Protein AF-D0TLU8-F1 (afdb_monomer)

Solvent-accessible surface area (backbone atoms only — not comparable to full-atom values): 20330 Å² total; per-residue (Å²): 135,67,49,61,29,57,53,82,86,73,94,68,92,74,58,73,42,68,45,29,41,33,43,33,47,81,98,74,34,83,42,68,43,83,51,87,53,71,45,43,47,76,66,54,70,48,37,43,50,71,69,45,72,38,92,90,70,87,84,76,63,64,70,59,49,53,52,52,52,51,50,52,52,22,47,52,51,32,50,55,54,47,59,73,75,44,62,68,85,72,68,45,60,66,62,48,47,54,40,26,49,47,58,73,40,49,67,74,48,52,76,72,63,62,82,54,26,38,63,57,48,50,52,47,52,52,52,50,34,42,74,73,64,76,37,54,71,73,54,49,53,52,50,53,53,50,50,55,49,50,51,50,52,25,53,77,69,73,43,69,75,40,36,62,77,71,52,43,46,62,57,52,51,51,50,52,52,45,58,32,46,46,28,73,44,46,82,76,42,52,80,84,47,69,90,51,54,78,93,70,52,58,83,53,72,51,55,61,49,61,49,18,53,53,51,50,55,53,45,56,53,42,49,52,36,40,75,67,68,72,32,95,72,41,35,73,65,70,46,41,76,68,52,40,50,63,60,56,45,68,81,79,77,84,83,85,74,86,50,72,69,55,51,53,48,59,73,70,51,89,64,60,77,91,45,42,64,58,52,52,52,49,52,40,45,66,65,64,68,57,52,74,72,47,54,73,68,62,52,76,90,32,55,46,67,46,100,87,70,51,47,24,38,50,47,69,52,68,88,45,62,87,73,41,91,80,66,73,63,48,78,42,72,56,50,70,71,49,48,57,60,73,73,105

Foldseek 3Di:
DPDWFFDDDDPDPWDKDFIKIWDDDPPQDTEIEGDPDIDIPVQVVQADGRLHGDPPDPDHDPVSSVVVVQLVVLLVVLVVVDVVPDPRNPDDRVSSNVSSCCSNCVVVVVVVPPQDAPLRLLVVVLVVCVVVVVDDPVRSVLSVVLSLLVCVLCVVVVNRRHGQQRCALVVLVVSLVCLQVVLVCCVVCVVSCVPPDPVRRPNHGDDLQSSLVSVVVVVVSQVVCCVVVVYVDGNLVVCDDPSNCVSNDDDDDDDDDQDPVNLVCLVPDDDPPVCPVVSLLVNLCVQQVAPPVVSVVDDPVQWDADPVRWIWGWAQRPVCPVPPPPSDIDIGTGDDVNVVSVVD

Secondary structure (DSSP, 8-state):
---EEE------SSSEEEEEEEEEETTTEEEEEEEEEEEEHHHHTTB-TTSPBPTT-----HHHHHHHHHHHHHHHHHHHHHHHHS-GGG--HHHHHHHHHHHH-HHHHHHHHS---HHHHHHHHHHHHHHTT-S-HHHHHHHHHHHHHHHHHHHHTT-TT--GGG--HHHHHHHHHHHHHTHHHHTT-GGGGTTS-GGGS--SPPPHHHHHHHHHHHHHHHHHHHHTTS-SS-HHHHTHHHHHHHHT----PPPPPPPHHHHHHHHHS---HHHHHHHHHHHHHHHH---HHHHHT--GGGEEE-TTS-EEEEE--TTTTTT-TT-PPEEEE--HHHHHHHT-

Radius of gyration: 35.01 Å; Cα contacts (8 Å, |Δi|>4): 313; chains: 1; bounding box: 78×59×100 Å

Nearest PDB structures (foldseek):
  7rhx-assembly1_A  TM=6.009E-01  e=4.451E-02  Punavirus P1

Mean predicted aligned error: 15.84 Å

pLDDT: mean 82.65, std 10.34, range [47.84, 95.38]

Sequence (344 aa):
MKGLTLFRRTTKSEGTIKLRFRLRDGRGVDLYHKSEIKADLKDLSKFEDDGTLRPKVSIYNHELKEKIDKEIKAIEAAYIELCGKMDKSLITADLFEETISRCLHPEDYIAITKEETLLERYNRFIKEGFRDGTFAEKRVLQYNGLYKELKRYLTIHNQTNILPKHFTADDLMDLRIFLFEEHKYVDKYPSLYADVKQQCLPTKERAQNTVAIKLRMLQAFYTELEERDEIEVSPFRKLGRNRRKAVMKESYDAPIYLLQEELLKVMNTEVPEVLQEAKECFLLQCAFGSRIEDYKALSMDKVTVSTDGIPYLRYLPQKTLKSNEHKDEVEIPIVRYALDLIKK

Structure (mmCIF, N/CA/C/O backbone):
data_AF-D0TLU8-F1
#
_entry.id   AF-D0TLU8-F1
#
loop_
_atom_site.group_PDB
_atom_site.id
_atom_site.type_symbol
_atom_site.label_atom_id
_atom_site.label_alt_id
_atom_site.label_comp_id
_atom_site.label_asym_id
_atom_site.label_entity_id
_atom_site.label_seq_id
_atom_site.pdbx_PDB_ins_code
_atom_site.Cartn_x
_atom_site.Cartn_y
_atom_site.Cartn_z
_atom_site.occupancy
_atom_site.B_iso_or_equiv
_atom_site.auth_seq_id
_atom_site.auth_comp_id
_atom_site.auth_asym_id
_atom_site.auth_atom_id
_atom_site.pdbx_PDB_model_num
ATOM 1 N N . MET A 1 1 ? 34.149 -6.207 -45.030 1.00 50.72 1 MET A N 1
ATOM 2 C CA . MET A 1 1 ? 34.455 -7.264 -44.045 1.00 50.72 1 MET A CA 1
ATOM 3 C C . MET A 1 1 ? 35.434 -8.242 -44.662 1.00 50.72 1 MET A C 1
ATOM 5 O O . MET A 1 1 ? 35.160 -8.724 -45.753 1.00 50.72 1 MET A O 1
ATOM 9 N N . LYS A 1 2 ? 36.580 -8.505 -44.029 1.00 54.34 2 LYS A N 1
ATOM 10 C CA . LYS A 1 2 ? 37.551 -9.493 -44.530 1.00 54.34 2 LYS A CA 1
ATOM 11 C C . LYS A 1 2 ? 37.744 -10.624 -43.514 1.00 54.34 2 LYS A C 1
ATOM 13 O O . LYS A 1 2 ? 38.807 -10.758 -42.923 1.00 54.34 2 LYS A O 1
ATOM 18 N N . GLY A 1 3 ? 36.707 -11.455 -43.389 1.00 67.56 3 GLY A N 1
ATOM 19 C CA . GLY A 1 3 ? 36.798 -12.813 -42.848 1.00 67.56 3 GLY A CA 1
ATOM 20 C C . GLY A 1 3 ? 36.140 -13.008 -41.484 1.00 67.56 3 GLY A C 1
ATOM 21 O O . GLY A 1 3 ? 36.796 -12.862 -40.453 1.00 67.56 3 GLY A O 1
ATOM 22 N N . LEU A 1 4 ? 34.870 -13.421 -41.490 1.00 78.06 4 LEU A N 1
ATOM 23 C CA . LEU A 1 4 ? 34.294 -14.194 -40.393 1.00 78.06 4 LEU A CA 1
ATOM 24 C C . LEU A 1 4 ? 34.585 -15.668 -40.678 1.00 78.06 4 LEU A C 1
ATOM 26 O O . LEU A 1 4 ? 34.299 -16.151 -41.770 1.00 78.06 4 LEU A O 1
ATOM 30 N N . THR A 1 5 ? 35.212 -16.359 -39.730 1.00 80.25 5 THR A N 1
ATOM 31 C CA . THR A 1 5 ? 35.638 -17.750 -39.923 1.00 80.25 5 THR A CA 1
ATOM 32 C C . THR A 1 5 ? 35.287 -18.630 -38.731 1.00 80.25 5 THR A C 1
ATOM 34 O O . THR A 1 5 ? 35.419 -18.221 -37.577 1.00 80.25 5 THR A O 1
ATOM 37 N N . LEU A 1 6 ? 34.881 -19.864 -39.008 1.00 77.25 6 LEU A N 1
ATOM 38 C CA . LEU A 1 6 ? 34.770 -20.962 -38.063 1.00 77.25 6 LEU A CA 1
ATOM 39 C C . LEU A 1 6 ? 36.171 -21.327 -37.569 1.00 77.25 6 LEU A C 1
ATOM 41 O O . LEU A 1 6 ? 36.991 -21.900 -38.285 1.00 77.25 6 LEU A O 1
ATOM 45 N N . PHE A 1 7 ? 36.457 -21.004 -36.315 1.00 73.44 7 PHE A N 1
ATOM 46 C CA . PHE A 1 7 ? 37.753 -21.240 -35.704 1.00 73.44 7 PHE A CA 1
ATOM 47 C C . PHE A 1 7 ? 37.847 -22.668 -35.151 1.00 73.44 7 PHE A C 1
ATOM 49 O O . PHE A 1 7 ? 37.420 -22.969 -34.033 1.00 73.44 7 PHE A O 1
ATOM 56 N N . ARG A 1 8 ? 38.444 -23.564 -35.943 1.00 67.50 8 ARG A N 1
ATOM 57 C CA . ARG A 1 8 ? 38.610 -24.991 -35.629 1.00 67.50 8 ARG A CA 1
ATOM 58 C C . ARG A 1 8 ? 39.988 -25.241 -35.009 1.00 67.50 8 ARG A C 1
ATOM 60 O O . ARG A 1 8 ? 40.964 -25.451 -35.719 1.00 67.50 8 ARG A O 1
ATOM 67 N N . ARG A 1 9 ? 40.100 -25.232 -33.677 1.00 58.94 9 ARG A N 1
ATOM 68 C CA . ARG A 1 9 ? 41.339 -25.638 -32.980 1.00 58.94 9 ARG A CA 1
ATOM 69 C C . ARG A 1 9 ? 41.073 -26.876 -32.128 1.00 58.94 9 ARG A C 1
ATOM 71 O O . ARG A 1 9 ? 40.714 -26.762 -30.961 1.00 58.94 9 ARG A O 1
ATOM 78 N N . THR A 1 10 ? 41.222 -28.054 -32.729 1.00 63.22 10 THR A N 1
ATOM 79 C CA . THR A 1 10 ? 41.112 -29.352 -32.048 1.00 63.22 10 THR A CA 1
ATOM 80 C C . THR A 1 10 ? 42.192 -30.308 -32.548 1.00 63.22 10 THR A C 1
ATOM 82 O O . THR A 1 10 ? 42.514 -30.315 -33.731 1.00 63.22 10 THR A O 1
ATOM 85 N N . THR A 1 11 ? 42.759 -31.101 -31.640 1.00 58.88 11 THR A N 1
ATOM 86 C CA . THR A 1 11 ? 43.716 -32.184 -31.931 1.00 58.88 11 THR A CA 1
ATOM 87 C C . THR A 1 11 ? 43.038 -33.555 -32.022 1.00 58.88 11 THR A C 1
ATOM 89 O O . THR A 1 11 ? 43.708 -34.558 -32.248 1.00 58.88 11 THR A O 1
ATOM 92 N N . LYS A 1 12 ? 41.712 -33.616 -31.825 1.00 64.12 12 LYS A N 1
ATOM 93 C CA . LYS A 1 12 ? 40.919 -34.852 -31.862 1.00 64.12 12 LYS A CA 1
ATOM 94 C C . LYS A 1 12 ? 40.425 -35.132 -33.280 1.00 64.12 12 LYS A C 1
ATOM 96 O O . LYS A 1 12 ? 39.961 -34.210 -33.942 1.00 64.12 12 LYS A O 1
ATOM 101 N N . SER A 1 13 ? 40.496 -36.392 -33.708 1.00 58.16 13 SER A N 1
ATOM 102 C CA . SER A 1 13 ? 40.027 -36.864 -35.019 1.00 58.16 13 SER A CA 1
ATOM 103 C C . SER A 1 13 ? 38.533 -37.210 -35.055 1.00 58.16 13 SER A C 1
ATOM 105 O O . SER A 1 13 ? 37.937 -37.160 -36.126 1.00 58.16 13 SER A O 1
ATOM 107 N N . GLU A 1 14 ? 37.911 -37.511 -33.909 1.00 58.50 14 GLU A N 1
ATOM 108 C CA . GLU A 1 14 ? 36.484 -37.852 -33.800 1.00 58.50 14 GLU A CA 1
ATOM 109 C C . GLU A 1 14 ? 35.837 -37.250 -32.536 1.00 58.50 14 GLU A C 1
ATOM 111 O O . GLU A 1 14 ? 36.511 -37.013 -31.526 1.00 58.50 14 GLU A O 1
ATOM 116 N N . GLY A 1 15 ? 34.520 -37.002 -32.595 1.00 74.00 15 GLY A N 1
ATOM 117 C CA . GLY A 1 15 ? 33.691 -36.533 -31.477 1.00 74.00 15 GLY A CA 1
ATOM 118 C C . GLY A 1 15 ? 32.974 -35.200 -31.729 1.00 74.00 15 GLY A C 1
ATOM 119 O O . GLY A 1 15 ? 33.051 -34.619 -32.807 1.00 74.00 15 GLY A O 1
ATOM 120 N N . THR A 1 16 ? 32.272 -34.695 -30.711 1.00 76.94 16 THR A N 1
ATOM 121 C CA . THR A 1 16 ? 31.563 -33.404 -30.763 1.00 76.94 16 THR A CA 1
ATOM 122 C C . THR A 1 16 ? 32.412 -32.268 -30.197 1.00 76.94 16 THR A C 1
ATOM 124 O O . THR A 1 16 ? 32.932 -32.386 -29.083 1.00 76.94 16 THR A O 1
ATOM 127 N N . ILE A 1 17 ? 32.496 -31.141 -30.903 1.00 79.38 17 ILE A N 1
ATOM 128 C CA . ILE A 1 17 ? 33.180 -29.923 -30.445 1.00 79.38 17 ILE A CA 1
ATOM 129 C C . ILE A 1 17 ? 32.217 -28.742 -30.349 1.00 79.38 17 ILE A C 1
ATOM 131 O O . ILE A 1 17 ? 31.219 -28.685 -31.064 1.00 79.38 17 ILE A O 1
ATOM 135 N N . LYS A 1 18 ? 32.531 -27.789 -29.462 1.00 79.94 18 LYS A N 1
ATOM 136 C CA . LYS A 1 18 ? 31.858 -26.486 -29.430 1.00 79.94 18 LYS A CA 1
ATOM 137 C C . LYS A 1 18 ? 32.444 -25.576 -30.502 1.00 79.94 18 LYS A C 1
ATOM 139 O O . LYS A 1 18 ? 33.670 -25.439 -30.574 1.00 79.94 18 LYS A O 1
ATOM 144 N N . LEU A 1 19 ? 31.585 -24.952 -31.300 1.00 79.75 19 LEU A N 1
ATOM 145 C CA . LEU A 1 19 ? 32.013 -24.032 -32.344 1.00 79.75 19 LEU A CA 1
ATOM 146 C C . LEU A 1 19 ? 32.471 -22.696 -31.760 1.00 79.75 19 LEU A C 1
ATOM 148 O O . LEU A 1 19 ? 31.939 -22.197 -30.768 1.00 79.75 19 LEU A O 1
ATOM 152 N N . ARG A 1 20 ? 33.493 -22.122 -32.387 1.00 80.94 20 ARG A N 1
ATOM 153 C CA . ARG A 1 20 ? 33.978 -20.773 -32.105 1.00 80.94 20 ARG A CA 1
ATOM 154 C C . ARG A 1 20 ? 34.053 -20.022 -33.414 1.00 80.94 20 ARG A C 1
ATOM 156 O O . ARG A 1 20 ? 34.472 -20.591 -34.420 1.00 80.94 20 ARG A O 1
ATOM 163 N N . PHE A 1 21 ? 33.700 -18.754 -33.379 1.00 83.75 21 PHE A N 1
ATOM 164 C CA . PHE A 1 21 ? 33.769 -17.874 -34.530 1.00 83.75 21 PHE A CA 1
ATOM 165 C C . PHE A 1 21 ? 34.871 -16.852 -34.291 1.00 83.75 21 PHE A C 1
ATOM 167 O O . PHE A 1 21 ? 35.086 -16.402 -33.167 1.00 83.75 21 PHE A O 1
ATOM 174 N N . ARG A 1 22 ? 35.611 -16.523 -35.343 1.00 82.44 22 ARG A N 1
ATOM 175 C CA . ARG A 1 22 ? 36.658 -15.509 -35.322 1.00 82.44 22 ARG A CA 1
ATOM 176 C C . ARG A 1 22 ? 36.349 -14.472 -36.384 1.00 82.44 22 ARG A C 1
ATOM 178 O O . ARG A 1 22 ? 36.296 -14.813 -37.567 1.00 82.44 22 ARG A O 1
ATOM 185 N N . LEU A 1 23 ? 36.182 -13.229 -35.956 1.00 83.00 23 LEU A N 1
ATOM 186 C CA . LEU A 1 23 ? 35.972 -12.076 -36.819 1.00 83.00 23 LEU A CA 1
ATOM 187 C C . LEU A 1 23 ? 37.284 -11.302 -36.939 1.00 83.00 23 LEU A C 1
ATOM 189 O O . LEU A 1 23 ? 37.837 -10.848 -35.937 1.00 83.00 23 LEU A O 1
ATOM 193 N N . ARG A 1 24 ? 37.778 -11.147 -38.172 1.00 80.06 24 ARG A N 1
ATOM 194 C CA . ARG A 1 24 ? 38.939 -10.306 -38.481 1.00 80.06 24 ARG A CA 1
ATOM 195 C C . ARG A 1 24 ? 38.549 -9.142 -39.383 1.00 80.06 24 ARG A C 1
ATOM 197 O O . ARG A 1 24 ? 37.918 -9.328 -40.423 1.00 80.06 24 ARG A O 1
ATOM 204 N N . ASP A 1 25 ? 38.985 -7.943 -39.005 1.00 78.31 25 ASP A N 1
ATOM 205 C CA . ASP A 1 25 ? 38.897 -6.753 -39.855 1.00 78.31 25 ASP A CA 1
ATOM 206 C C . ASP A 1 25 ? 40.230 -5.983 -39.848 1.00 78.31 25 ASP A C 1
ATOM 208 O O . ASP A 1 25 ? 40.563 -5.233 -38.928 1.00 78.31 25 ASP A O 1
ATOM 212 N N . GLY A 1 26 ? 41.037 -6.200 -40.891 1.00 73.25 26 GLY A N 1
ATOM 213 C CA . GLY A 1 26 ? 42.341 -5.552 -41.063 1.00 73.25 26 GLY A CA 1
ATOM 214 C C . GLY A 1 26 ? 43.394 -5.962 -40.020 1.00 73.25 26 GLY A C 1
ATOM 215 O O . GLY A 1 26 ? 43.412 -7.094 -39.547 1.00 73.25 26 GLY A O 1
ATOM 216 N N . ARG A 1 27 ? 44.321 -5.043 -39.701 1.00 62.59 27 ARG A N 1
ATOM 217 C CA . ARG A 1 27 ? 45.390 -5.247 -38.696 1.00 62.59 27 ARG A CA 1
ATOM 218 C C . ARG A 1 27 ? 44.978 -4.850 -37.269 1.00 62.59 27 ARG A C 1
ATOM 220 O O . ARG A 1 27 ? 45.775 -5.033 -36.360 1.00 62.59 27 ARG A O 1
ATOM 227 N N . GLY A 1 28 ? 43.784 -4.278 -37.093 1.00 65.25 28 GLY A N 1
ATOM 228 C CA . GLY A 1 28 ? 43.359 -3.647 -35.837 1.00 65.25 28 GLY A CA 1
ATOM 229 C C . GLY A 1 28 ? 42.241 -4.362 -35.077 1.00 65.25 28 GLY A C 1
ATOM 230 O O . GLY A 1 28 ? 42.026 -4.028 -33.920 1.00 65.25 28 GLY A O 1
ATOM 231 N N . VAL A 1 29 ? 41.538 -5.325 -35.689 1.00 73.62 29 VAL A N 1
ATOM 232 C CA . VAL A 1 29 ? 40.397 -6.015 -35.063 1.00 73.62 29 VAL A CA 1
ATOM 233 C C . VAL A 1 29 ? 40.529 -7.527 -35.243 1.00 73.62 29 VAL A C 1
ATOM 235 O O . VAL A 1 29 ? 40.509 -8.030 -36.370 1.00 73.62 29 VAL A O 1
ATOM 238 N N . ASP A 1 30 ? 40.646 -8.241 -34.124 1.00 80.50 30 ASP A N 1
ATOM 239 C CA . ASP A 1 30 ? 40.671 -9.705 -34.049 1.00 80.50 30 ASP A CA 1
ATOM 240 C C . ASP A 1 30 ? 39.823 -10.167 -32.856 1.00 80.50 30 ASP A C 1
ATOM 242 O O . ASP A 1 30 ? 40.280 -10.162 -31.713 1.00 80.50 30 ASP A O 1
ATOM 246 N N . LEU A 1 31 ? 38.563 -10.512 -33.124 1.00 83.25 31 LEU A N 1
ATOM 247 C CA . LEU A 1 31 ? 37.561 -10.830 -32.108 1.00 83.25 31 LEU A CA 1
ATOM 248 C C . LEU A 1 31 ? 37.158 -12.302 -32.183 1.00 83.25 31 LEU A C 1
ATOM 250 O O . LEU A 1 31 ? 37.099 -12.897 -33.262 1.00 83.25 31 LEU A O 1
ATOM 254 N N . TYR A 1 32 ? 36.854 -12.885 -31.026 1.00 82.62 32 TYR A N 1
ATOM 255 C CA . TYR A 1 32 ? 36.427 -14.275 -30.900 1.00 82.62 32 TYR A CA 1
ATOM 256 C C . TYR A 1 32 ? 35.061 -14.332 -30.231 1.00 82.62 32 TYR A C 1
ATOM 258 O O . TYR A 1 32 ? 34.851 -13.646 -29.239 1.00 82.62 32 TYR A O 1
ATOM 266 N N . HIS A 1 33 ? 34.188 -15.189 -30.755 1.00 80.50 33 HIS A N 1
ATOM 267 C CA . HIS A 1 33 ? 32.899 -15.519 -30.161 1.00 80.50 33 HIS A CA 1
ATOM 268 C C . HIS A 1 33 ? 32.833 -17.016 -29.834 1.00 80.50 33 HIS A C 1
ATOM 270 O O . HIS A 1 33 ? 33.148 -17.872 -30.678 1.00 80.50 33 HIS A O 1
ATOM 276 N N . LYS A 1 34 ? 32.455 -17.350 -28.599 1.00 81.62 34 LYS A N 1
ATOM 277 C CA . LYS A 1 34 ? 32.269 -18.737 -28.147 1.00 81.62 34 LYS A CA 1
ATOM 278 C C . LYS A 1 34 ? 30.793 -19.128 -28.231 1.00 81.62 34 LYS A C 1
ATOM 280 O O . LYS A 1 34 ? 30.048 -18.909 -27.287 1.00 81.62 34 LYS A O 1
ATOM 285 N N . SER A 1 35 ? 30.407 -19.812 -29.306 1.00 78.75 35 SER A N 1
ATOM 286 C CA . SER A 1 35 ? 29.025 -20.280 -29.453 1.00 78.75 35 SER A CA 1
ATOM 287 C C . SER A 1 35 ? 28.702 -21.490 -28.567 1.00 78.75 35 SER A C 1
ATOM 289 O O . SER A 1 35 ? 29.580 -22.278 -28.181 1.00 78.75 35 SER A O 1
ATOM 291 N N . GLU A 1 36 ? 27.413 -21.694 -28.309 1.00 76.69 36 GLU A N 1
ATOM 292 C CA . GLU A 1 36 ? 26.902 -22.872 -27.601 1.00 76.69 36 GLU A CA 1
ATOM 293 C C . GLU A 1 36 ? 26.693 -24.093 -28.511 1.00 76.69 36 GLU A C 1
ATOM 295 O O . GLU A 1 36 ? 26.442 -25.203 -28.025 1.00 76.69 36 GLU A O 1
ATOM 300 N N . ILE A 1 37 ? 26.851 -23.923 -29.829 1.00 78.94 37 ILE A N 1
ATOM 301 C CA . ILE A 1 37 ? 26.637 -24.978 -30.822 1.00 78.94 37 ILE A CA 1
ATOM 302 C C . ILE A 1 37 ? 27.652 -26.103 -30.616 1.00 78.94 37 ILE A C 1
ATOM 304 O O . ILE A 1 37 ? 28.863 -25.912 -30.755 1.00 78.94 37 ILE A O 1
ATOM 308 N N . LYS A 1 38 ? 27.143 -27.308 -30.339 1.00 80.44 38 LYS A N 1
ATOM 309 C CA . LYS A 1 38 ? 27.909 -28.558 -30.368 1.00 80.44 38 LYS A CA 1
ATOM 310 C C . LYS A 1 38 ? 27.683 -29.248 -31.706 1.00 80.44 38 LYS A C 1
ATOM 312 O O . LYS A 1 38 ? 26.539 -29.492 -32.077 1.00 80.44 38 LYS A O 1
ATOM 317 N N . ALA A 1 39 ? 28.760 -29.590 -32.399 1.00 76.81 39 ALA A N 1
ATOM 318 C CA . ALA A 1 39 ? 28.691 -30.267 -33.686 1.00 76.81 39 ALA A CA 1
ATOM 319 C C . ALA A 1 39 ? 29.736 -31.382 -33.784 1.00 76.81 39 ALA A C 1
ATOM 321 O O . ALA A 1 39 ? 30.829 -31.268 -33.224 1.00 76.81 39 ALA A O 1
ATOM 322 N N . ASP A 1 40 ? 29.385 -32.466 -34.475 1.00 78.19 40 ASP A N 1
ATOM 323 C CA . ASP A 1 40 ? 30.301 -33.569 -34.768 1.00 78.19 40 ASP A CA 1
ATOM 324 C C . ASP A 1 40 ? 31.334 -33.130 -35.817 1.00 78.19 40 ASP A C 1
ATOM 326 O O . ASP A 1 40 ? 30.992 -32.482 -36.811 1.00 78.19 40 ASP A O 1
ATOM 330 N N . LEU A 1 41 ? 32.601 -33.498 -35.619 1.00 73.44 41 LEU A N 1
ATOM 331 C CA . LEU A 1 41 ? 33.668 -33.268 -36.593 1.00 73.44 41 LEU A CA 1
ATOM 332 C C . LEU A 1 41 ? 33.329 -33.814 -37.990 1.00 73.44 41 LEU A C 1
ATOM 334 O O . LEU A 1 41 ? 33.719 -33.197 -38.985 1.00 73.44 41 LEU A O 1
ATOM 338 N N . LYS A 1 42 ? 32.584 -34.925 -38.086 1.00 72.94 42 LYS A N 1
ATOM 339 C CA . LYS A 1 42 ? 32.168 -35.505 -39.376 1.00 72.94 42 LYS A CA 1
ATOM 340 C C . LYS A 1 42 ? 31.237 -34.574 -40.146 1.00 72.94 42 LYS A C 1
ATOM 342 O O . LYS A 1 42 ? 31.421 -34.392 -41.349 1.00 72.94 42 LYS A O 1
ATOM 347 N N . ASP A 1 43 ? 30.299 -33.925 -39.465 1.00 72.38 43 ASP A N 1
ATOM 348 C CA . ASP A 1 43 ? 29.412 -32.947 -40.096 1.00 72.38 43 ASP A CA 1
ATOM 349 C C . ASP A 1 43 ? 30.109 -31.607 -40.341 1.00 72.38 43 ASP A C 1
ATOM 351 O O . ASP A 1 43 ? 29.862 -30.975 -41.363 1.00 72.38 43 ASP A O 1
ATOM 355 N N . LEU A 1 44 ? 31.057 -31.210 -39.491 1.00 70.81 44 LEU A N 1
ATOM 356 C CA . LEU A 1 44 ? 31.854 -29.994 -39.693 1.00 70.81 44 LEU A CA 1
ATOM 357 C C . LEU A 1 44 ? 32.836 -30.083 -40.867 1.00 70.81 44 LEU A C 1
ATOM 359 O O . LEU A 1 44 ? 33.140 -29.065 -41.490 1.00 70.81 44 LEU A O 1
ATOM 363 N N . SER A 1 45 ? 33.293 -31.289 -41.215 1.00 71.62 45 SER A N 1
ATOM 364 C CA . SER A 1 45 ? 34.161 -31.530 -42.380 1.00 71.62 45 SER A CA 1
ATOM 365 C C . SER A 1 45 ? 33.512 -31.158 -43.722 1.00 71.62 45 SER A C 1
ATOM 367 O O . SER A 1 45 ? 34.213 -30.958 -44.715 1.00 71.62 45 SER A O 1
ATOM 369 N N . LYS A 1 46 ? 32.179 -31.028 -43.737 1.00 77.00 46 LYS A N 1
ATOM 370 C CA . LYS A 1 46 ? 31.353 -30.693 -44.904 1.00 77.00 46 LYS A CA 1
ATOM 371 C C . LYS A 1 46 ? 31.212 -29.188 -45.146 1.00 77.00 46 LYS A C 1
ATOM 373 O O . LYS A 1 46 ? 30.724 -28.795 -46.205 1.00 77.00 46 LYS A O 1
ATOM 378 N N . PHE A 1 47 ? 31.645 -28.361 -44.195 1.00 76.06 47 PHE A N 1
ATOM 379 C CA . PHE A 1 47 ? 31.613 -26.904 -44.294 1.00 76.06 47 PHE A CA 1
ATOM 380 C C . PHE A 1 47 ? 33.021 -26.344 -44.522 1.00 76.06 47 PHE A C 1
ATOM 382 O O . PHE A 1 47 ? 34.007 -26.879 -44.001 1.00 76.06 47 PHE A O 1
ATOM 389 N N . GLU A 1 48 ? 33.118 -25.248 -45.263 1.00 77.62 48 GLU A N 1
ATOM 390 C CA . GLU A 1 48 ? 34.311 -24.409 -45.341 1.00 77.62 48 GLU A CA 1
ATOM 391 C C . GLU A 1 48 ? 34.466 -23.542 -44.086 1.00 77.62 48 GLU A C 1
ATOM 393 O O . GLU A 1 48 ? 33.597 -23.497 -43.206 1.00 77.62 48 GLU A O 1
ATOM 398 N N . ASP A 1 49 ? 35.612 -22.877 -43.965 1.00 72.56 49 ASP A N 1
ATOM 399 C CA . ASP A 1 49 ? 35.905 -22.023 -42.815 1.00 72.56 49 ASP A CA 1
ATOM 400 C C . ASP A 1 49 ? 35.004 -20.784 -42.762 1.00 72.56 49 ASP A C 1
ATOM 402 O O . ASP A 1 49 ? 34.809 -20.243 -41.687 1.00 72.56 49 ASP A O 1
ATOM 406 N N . ASP A 1 50 ? 34.393 -20.357 -43.864 1.00 65.69 50 ASP A N 1
ATOM 407 C CA . ASP A 1 50 ? 33.406 -19.266 -43.903 1.00 65.69 50 ASP A CA 1
ATOM 408 C C . ASP A 1 50 ? 31.972 -19.720 -43.551 1.00 65.69 50 ASP A C 1
ATOM 410 O O . ASP A 1 50 ? 31.038 -18.922 -43.568 1.00 65.69 50 ASP A O 1
ATOM 414 N N . GLY A 1 51 ? 31.783 -21.004 -43.225 1.00 65.31 51 GLY A N 1
ATOM 415 C CA . GLY A 1 51 ? 30.476 -21.589 -42.929 1.00 65.31 51 GLY A CA 1
ATOM 416 C C . GLY A 1 51 ? 29.673 -22.004 -44.163 1.00 65.31 51 GLY A C 1
ATOM 417 O O . GLY A 1 51 ? 28.575 -22.544 -44.007 1.00 65.31 51 GLY A O 1
ATOM 418 N N . THR A 1 52 ? 30.182 -21.811 -45.384 1.00 75.12 52 THR A N 1
ATOM 419 C CA . THR A 1 52 ? 29.550 -22.316 -46.614 1.00 75.12 52 THR A CA 1
ATOM 420 C C . THR A 1 52 ? 29.758 -23.824 -46.775 1.00 75.12 52 THR A C 1
ATOM 422 O O . THR A 1 52 ? 30.600 -24.430 -46.115 1.00 75.12 52 THR A O 1
ATOM 425 N N . LEU A 1 53 ? 28.943 -24.475 -47.607 1.00 74.31 53 LEU A N 1
ATOM 426 C CA . LEU A 1 53 ? 29.120 -25.897 -47.906 1.00 74.31 53 LEU A CA 1
ATOM 427 C C . LEU A 1 53 ? 30.283 -26.082 -48.877 1.00 74.31 53 LEU A C 1
ATOM 429 O O . LEU A 1 53 ? 30.386 -25.358 -49.868 1.00 74.31 53 LEU A O 1
ATOM 433 N N . ARG A 1 54 ? 31.116 -27.098 -48.631 1.00 74.69 54 ARG A N 1
ATOM 434 C CA . ARG A 1 54 ? 32.197 -27.440 -49.558 1.00 74.69 54 ARG A CA 1
ATOM 435 C C . ARG A 1 54 ? 31.630 -27.801 -50.937 1.00 74.69 54 ARG A C 1
ATOM 437 O O . ARG A 1 54 ? 30.612 -28.503 -51.011 1.00 74.69 54 ARG A O 1
ATOM 444 N N . PRO A 1 55 ? 32.292 -27.400 -52.039 1.00 60.22 55 PRO A N 1
ATOM 445 C CA . PRO A 1 55 ? 31.841 -27.770 -53.371 1.00 60.22 55 PRO A CA 1
ATOM 446 C C . PRO A 1 55 ? 31.801 -29.302 -53.486 1.00 60.22 55 PRO A C 1
ATOM 448 O O . PRO A 1 55 ? 32.816 -29.955 -53.248 1.00 60.22 55 PRO A O 1
ATOM 451 N N . LYS A 1 56 ? 30.644 -29.858 -53.889 1.00 62.88 56 LYS A N 1
ATOM 452 C CA . LYS A 1 56 ? 30.328 -31.303 -54.057 1.00 62.88 56 LYS A CA 1
ATOM 453 C C . LYS A 1 56 ? 29.752 -32.054 -52.841 1.00 62.88 56 LYS A C 1
ATOM 455 O O . LYS A 1 56 ? 29.604 -33.271 -52.921 1.00 62.88 56 LYS A O 1
ATOM 460 N N . VAL A 1 57 ? 29.364 -31.382 -51.754 1.00 69.31 57 VAL A N 1
ATOM 461 C CA . VAL A 1 57 ? 28.610 -32.033 -50.663 1.00 69.31 57 VAL A CA 1
ATOM 462 C C . VAL A 1 57 ? 27.103 -31.934 -50.912 1.00 69.31 57 VAL A C 1
ATOM 464 O O . VAL A 1 57 ? 26.549 -30.841 -50.913 1.00 69.31 57 VAL A O 1
ATOM 467 N N . SER A 1 58 ? 26.432 -33.076 -51.090 1.00 59.50 58 SER A N 1
ATOM 468 C CA . SER A 1 58 ? 24.973 -33.158 -51.282 1.00 59.50 58 SER A CA 1
ATOM 469 C C . SER A 1 58 ? 24.194 -33.565 -50.025 1.00 59.50 58 SER A C 1
ATOM 471 O O . SER A 1 58 ? 23.012 -33.259 -49.926 1.00 59.50 58 SER A O 1
ATOM 473 N N . ILE A 1 59 ? 24.840 -34.227 -49.056 1.00 69.25 59 ILE A N 1
ATOM 474 C CA . ILE A 1 59 ? 24.211 -34.692 -47.808 1.00 69.25 59 ILE A CA 1
ATOM 475 C C . ILE A 1 59 ? 24.889 -34.011 -46.619 1.00 69.25 59 ILE A C 1
ATOM 477 O O . ILE A 1 59 ? 26.029 -34.329 -46.265 1.00 69.25 59 ILE A O 1
ATOM 481 N N . TYR A 1 60 ? 24.178 -33.091 -45.975 1.00 75.81 60 TYR A N 1
ATOM 482 C CA . TYR A 1 60 ? 24.658 -32.342 -44.818 1.00 75.81 60 TYR A CA 1
ATOM 483 C C . TYR A 1 60 ? 23.551 -32.160 -43.778 1.00 75.81 60 TYR A C 1
ATOM 485 O O . TYR A 1 60 ? 22.373 -32.391 -44.040 1.00 75.81 60 TYR A O 1
ATOM 493 N N . ASN A 1 61 ? 23.948 -31.771 -42.571 1.00 78.81 61 ASN A N 1
ATOM 494 C CA . ASN A 1 61 ? 23.019 -31.526 -41.481 1.00 78.81 61 ASN A CA 1
ATOM 495 C C . ASN A 1 61 ? 22.394 -30.125 -41.636 1.00 78.81 61 ASN A C 1
ATOM 497 O O . ASN A 1 61 ? 23.064 -29.113 -41.410 1.00 78.81 61 ASN A O 1
ATOM 501 N N . HIS A 1 62 ? 21.126 -30.080 -42.053 1.00 76.25 62 HIS A N 1
ATOM 502 C CA . HIS A 1 62 ? 20.386 -28.836 -42.283 1.00 76.25 62 HIS A CA 1
ATOM 503 C C . HIS A 1 62 ? 20.208 -28.010 -41.001 1.00 76.25 62 HIS A C 1
ATOM 505 O O . HIS A 1 62 ? 20.442 -26.804 -41.030 1.00 76.25 62 HIS A O 1
ATOM 511 N N . GLU A 1 63 ? 19.907 -28.647 -39.866 1.00 78.19 63 GLU A N 1
ATOM 512 C CA . GLU A 1 63 ? 19.753 -27.957 -38.576 1.00 78.19 63 GLU A CA 1
ATOM 513 C C . GLU A 1 63 ? 21.061 -27.310 -38.114 1.00 78.19 63 GLU A C 1
ATOM 515 O O . GLU A 1 63 ? 21.075 -26.210 -37.560 1.00 78.19 63 GLU A O 1
ATOM 520 N N . LEU A 1 64 ? 22.189 -27.989 -38.340 1.00 78.25 64 LEU A N 1
ATOM 521 C CA . LEU A 1 64 ? 23.500 -27.443 -38.013 1.00 78.25 64 LEU A CA 1
ATOM 522 C C . LEU A 1 64 ? 23.833 -26.235 -38.897 1.00 78.25 64 LEU A C 1
ATOM 524 O O . LEU A 1 64 ? 24.369 -25.247 -38.397 1.00 78.25 64 LEU A O 1
ATOM 528 N N . LYS A 1 65 ? 23.492 -26.292 -40.189 1.00 79.06 65 LYS A N 1
ATOM 529 C CA . LYS A 1 65 ? 23.688 -25.175 -41.118 1.00 79.06 65 LYS A CA 1
ATOM 530 C C . LYS A 1 65 ? 22.838 -23.966 -40.722 1.00 79.06 65 LYS A C 1
ATOM 532 O O . LYS A 1 65 ? 23.380 -22.871 -40.629 1.00 79.06 65 LYS A O 1
ATOM 537 N N . GLU A 1 66 ? 21.564 -24.160 -40.392 1.00 78.44 66 GLU A N 1
ATOM 538 C CA . GLU A 1 66 ? 20.703 -23.070 -39.913 1.00 78.44 66 GLU A CA 1
ATOM 539 C C . GLU A 1 66 ? 21.230 -22.425 -38.625 1.00 78.44 66 GLU A C 1
ATOM 541 O O . GLU A 1 66 ? 21.243 -21.199 -38.515 1.00 78.44 66 GLU A O 1
ATOM 546 N N . LYS A 1 67 ? 21.721 -23.224 -37.667 1.00 80.25 67 LYS A N 1
ATOM 547 C CA . LYS A 1 67 ? 22.330 -22.702 -36.431 1.00 80.25 67 LYS A CA 1
ATOM 548 C C . LYS A 1 67 ? 23.595 -21.890 -36.717 1.00 80.25 67 LYS A C 1
ATOM 550 O O . LYS A 1 67 ? 23.751 -20.807 -36.162 1.00 80.25 67 LYS A O 1
ATOM 555 N N . ILE A 1 68 ? 24.467 -22.380 -37.601 1.00 80.88 68 ILE A N 1
ATOM 556 C CA . ILE A 1 68 ? 25.681 -21.664 -38.024 1.00 80.88 68 ILE A CA 1
ATOM 557 C C . ILE A 1 68 ? 25.321 -20.352 -38.733 1.00 80.88 68 ILE A C 1
ATOM 559 O O . ILE A 1 68 ? 25.918 -19.322 -38.438 1.00 80.88 68 ILE A O 1
ATOM 563 N N . ASP A 1 69 ? 24.327 -20.361 -39.622 1.00 80.50 69 ASP A N 1
ATOM 564 C CA . ASP A 1 69 ? 23.902 -19.164 -40.354 1.00 80.50 69 ASP A CA 1
ATOM 565 C C . ASP A 1 69 ? 23.237 -18.130 -39.440 1.00 80.50 69 ASP A C 1
ATOM 567 O O . ASP A 1 69 ? 23.440 -16.928 -39.619 1.00 80.50 69 ASP A O 1
ATOM 571 N N . LYS A 1 70 ? 22.466 -18.578 -38.441 1.00 82.06 70 LYS A N 1
ATOM 572 C CA . LYS A 1 70 ? 21.872 -17.699 -37.426 1.00 82.06 70 LYS A CA 1
ATOM 573 C C . LYS A 1 70 ? 22.954 -17.007 -36.592 1.00 82.06 70 LYS A C 1
ATOM 575 O O . LYS A 1 70 ? 22.886 -15.793 -36.415 1.00 82.06 70 LYS A O 1
ATOM 580 N N . GLU A 1 71 ? 23.954 -17.761 -36.139 1.00 81.06 71 GLU A N 1
ATOM 581 C CA . GLU A 1 71 ? 25.111 -17.231 -35.405 1.00 81.06 71 GLU A CA 1
ATOM 582 C C . GLU A 1 71 ? 25.911 -16.232 -36.240 1.00 81.06 71 GLU A C 1
ATOM 584 O O . GLU A 1 71 ? 26.166 -15.115 -35.800 1.00 81.06 71 GLU A O 1
ATOM 589 N N . ILE A 1 72 ? 26.241 -16.584 -37.486 1.00 81.19 72 ILE A N 1
ATOM 590 C CA . ILE A 1 72 ? 26.971 -15.697 -38.401 1.00 81.19 72 ILE A CA 1
ATOM 591 C C . ILE A 1 72 ? 26.229 -14.370 -38.589 1.00 81.19 72 ILE A C 1
ATOM 593 O O . ILE A 1 72 ? 26.829 -13.309 -38.424 1.00 81.19 72 ILE A O 1
ATOM 597 N N . LYS A 1 73 ? 24.917 -14.411 -38.850 1.00 83.31 73 LYS A N 1
ATOM 598 C CA . LYS A 1 73 ? 24.102 -13.197 -39.005 1.00 83.31 73 LYS A CA 1
ATOM 599 C C . LYS A 1 73 ? 24.066 -12.348 -37.734 1.00 83.31 73 LYS A C 1
ATOM 601 O O . LYS A 1 73 ? 24.137 -11.125 -37.828 1.00 83.31 73 LYS A O 1
ATOM 606 N N . ALA A 1 74 ? 23.959 -12.969 -36.558 1.00 82.94 74 ALA A N 1
ATOM 607 C CA . ALA A 1 74 ? 23.957 -12.251 -35.285 1.00 82.94 74 ALA A CA 1
ATOM 608 C C . ALA A 1 74 ? 25.309 -11.577 -35.005 1.00 82.94 74 ALA A C 1
ATOM 610 O O . ALA A 1 74 ? 25.344 -10.420 -34.591 1.00 82.94 74 ALA A O 1
ATOM 611 N N . ILE A 1 75 ? 26.415 -12.263 -35.304 1.00 82.44 75 ILE A N 1
ATOM 612 C CA . ILE A 1 75 ? 27.775 -11.726 -35.181 1.00 82.44 75 ILE A CA 1
ATOM 613 C C . ILE A 1 75 ? 27.989 -10.539 -36.126 1.00 82.44 75 ILE A C 1
ATOM 615 O O . ILE A 1 75 ? 28.551 -9.516 -35.726 1.00 82.44 75 ILE A O 1
ATOM 619 N N . GLU A 1 76 ? 27.528 -10.648 -37.372 1.00 81.69 76 GLU A N 1
ATOM 620 C CA . GLU A 1 76 ? 27.613 -9.5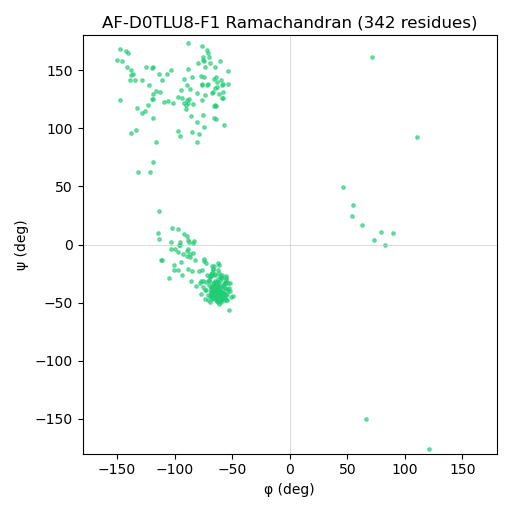58 -38.345 1.00 81.69 76 GLU A CA 1
ATOM 621 C C . GLU A 1 76 ? 26.787 -8.342 -37.914 1.00 81.69 76 GLU A C 1
ATOM 623 O O . GLU A 1 76 ? 27.296 -7.219 -37.936 1.00 81.69 76 GLU A O 1
ATOM 628 N N . ALA A 1 77 ? 25.548 -8.559 -37.464 1.00 82.06 77 ALA A N 1
ATOM 629 C CA . ALA A 1 77 ? 24.673 -7.499 -36.971 1.00 82.06 77 ALA A CA 1
ATOM 630 C C . ALA A 1 77 ? 25.271 -6.782 -35.749 1.00 82.06 77 ALA A C 1
ATOM 632 O O . ALA A 1 77 ? 25.344 -5.552 -35.738 1.00 82.06 77 ALA A O 1
ATOM 633 N N . ALA A 1 78 ? 25.772 -7.540 -34.767 1.00 82.00 78 ALA A N 1
ATOM 634 C CA . ALA A 1 78 ? 26.422 -7.002 -33.574 1.00 82.00 78 ALA A CA 1
ATOM 635 C C . ALA A 1 78 ? 27.655 -6.152 -33.921 1.00 82.00 78 ALA A C 1
ATOM 637 O O . ALA A 1 78 ? 27.844 -5.062 -33.381 1.00 82.00 78 ALA A O 1
ATOM 638 N N . TYR A 1 79 ? 28.484 -6.614 -34.864 1.00 81.62 79 TYR A N 1
ATOM 639 C CA . TYR A 1 79 ? 29.668 -5.870 -35.289 1.00 81.62 79 TYR A CA 1
ATOM 640 C C . TYR A 1 79 ? 29.321 -4.561 -36.010 1.00 81.62 79 TYR A C 1
ATOM 642 O O . TYR A 1 79 ? 29.952 -3.532 -35.758 1.00 81.62 79 TYR A O 1
ATOM 650 N N . ILE A 1 80 ? 28.320 -4.588 -36.899 1.00 82.50 80 ILE A N 1
ATOM 651 C CA . ILE A 1 80 ? 27.831 -3.393 -37.602 1.00 82.50 80 ILE A CA 1
ATOM 652 C C . ILE A 1 80 ? 27.280 -2.378 -36.596 1.00 82.50 80 ILE A C 1
ATOM 654 O O . ILE A 1 80 ? 27.592 -1.192 -36.701 1.00 82.50 80 ILE A O 1
ATOM 658 N N . GLU A 1 81 ? 26.515 -2.834 -35.601 1.00 80.50 81 GLU A N 1
ATOM 659 C CA . GLU A 1 81 ? 25.970 -1.966 -34.557 1.00 80.50 81 GLU A CA 1
ATOM 660 C C . GLU A 1 81 ? 27.079 -1.273 -33.753 1.00 80.50 81 GLU A C 1
ATOM 662 O O . GLU A 1 81 ? 27.038 -0.057 -33.554 1.00 80.50 81 GLU A O 1
ATOM 667 N N . LEU A 1 82 ? 28.097 -2.026 -33.329 1.00 80.69 82 LEU A N 1
ATOM 668 C CA . LEU A 1 82 ? 29.219 -1.485 -32.562 1.00 80.69 82 LEU A CA 1
ATOM 669 C C . LEU A 1 82 ? 30.061 -0.507 -33.385 1.00 80.69 82 LEU A C 1
ATOM 671 O O . LEU A 1 82 ? 30.393 0.569 -32.893 1.00 80.69 82 LEU A O 1
ATOM 675 N N . CYS A 1 83 ? 30.331 -0.822 -34.656 1.00 78.06 83 CYS A N 1
ATOM 676 C CA . CYS A 1 83 ? 31.032 0.089 -35.566 1.00 78.06 83 CYS A CA 1
ATOM 677 C C . CYS A 1 83 ? 30.242 1.373 -35.863 1.00 78.06 83 CYS A C 1
ATOM 679 O O . CYS A 1 83 ? 30.843 2.385 -36.213 1.00 78.06 83 CYS A O 1
ATOM 681 N N . GLY A 1 84 ? 28.910 1.345 -35.753 1.00 76.88 84 GLY A N 1
ATOM 682 C CA . GLY A 1 84 ? 28.071 2.536 -35.890 1.00 76.88 84 GLY A CA 1
ATOM 683 C C . GLY A 1 84 ? 28.101 3.453 -34.664 1.00 76.88 84 GLY A C 1
ATOM 684 O O . GLY A 1 84 ? 27.783 4.634 -34.784 1.00 76.88 84 GLY A O 1
ATOM 685 N N . LYS A 1 85 ? 28.472 2.925 -33.490 1.00 75.56 85 LYS A N 1
ATOM 686 C CA . LYS A 1 85 ? 28.444 3.646 -32.207 1.00 75.56 85 LYS A CA 1
ATOM 687 C C . LYS A 1 85 ? 29.821 4.084 -31.716 1.00 75.56 85 LYS A C 1
ATOM 689 O O . LYS A 1 85 ? 29.904 5.061 -30.978 1.00 75.56 85 LYS A O 1
ATOM 694 N N . MET A 1 86 ? 30.879 3.352 -32.062 1.00 77.62 86 MET A N 1
ATOM 695 C CA . MET A 1 86 ? 32.220 3.556 -31.512 1.00 77.62 86 MET A CA 1
ATOM 696 C C . MET A 1 86 ? 33.313 3.264 -32.543 1.00 77.62 86 MET A C 1
ATOM 698 O O . MET A 1 86 ? 33.117 2.505 -33.494 1.00 77.62 86 MET A O 1
ATOM 702 N N . ASP A 1 87 ? 34.498 3.833 -32.314 1.00 76.44 87 ASP A N 1
ATOM 703 C CA . ASP A 1 87 ? 35.683 3.525 -33.110 1.00 76.44 87 ASP A CA 1
ATOM 704 C C . ASP A 1 87 ? 36.126 2.069 -32.927 1.00 76.44 87 ASP A C 1
ATOM 706 O O . ASP A 1 87 ? 36.129 1.516 -31.824 1.00 76.44 87 ASP A O 1
ATOM 710 N N . LYS A 1 88 ? 36.588 1.457 -34.023 1.00 74.25 88 LYS A N 1
ATOM 711 C CA . LYS A 1 88 ? 36.963 0.033 -34.088 1.00 74.25 88 LYS A CA 1
ATOM 712 C C . LYS A 1 88 ? 38.012 -0.391 -33.055 1.00 74.25 88 LYS A C 1
ATOM 714 O O . LYS A 1 88 ? 38.030 -1.551 -32.659 1.00 74.25 88 LYS A O 1
ATOM 719 N N . SER A 1 89 ? 38.885 0.524 -32.632 1.00 70.94 89 SER A N 1
ATOM 720 C CA . SER A 1 89 ? 39.935 0.273 -31.635 1.00 70.94 89 SER A CA 1
ATOM 721 C C . SER A 1 89 ? 39.420 0.172 -30.198 1.00 70.94 89 SER A C 1
ATOM 723 O O . SER A 1 89 ? 40.167 -0.261 -29.326 1.00 70.94 89 SER A O 1
ATOM 725 N N . LEU A 1 90 ? 38.177 0.588 -29.941 1.00 73.31 90 LEU A N 1
ATOM 726 C CA . LEU A 1 90 ? 37.547 0.567 -28.619 1.00 73.31 90 LEU A CA 1
ATOM 727 C C . LEU A 1 90 ? 36.614 -0.639 -28.428 1.00 73.31 90 LEU A C 1
ATOM 729 O O . LEU A 1 90 ? 36.080 -0.830 -27.338 1.00 73.31 90 LEU A O 1
ATOM 733 N N . ILE A 1 91 ? 36.423 -1.464 -29.465 1.00 77.62 91 ILE A N 1
ATOM 734 C CA . ILE A 1 91 ? 35.596 -2.671 -29.387 1.00 77.62 91 ILE A CA 1
ATOM 735 C C . ILE A 1 91 ? 36.362 -3.741 -28.602 1.00 77.62 91 ILE A C 1
ATOM 737 O O . ILE A 1 91 ? 37.262 -4.399 -29.125 1.00 77.62 91 ILE A O 1
ATOM 741 N N . THR A 1 92 ? 36.003 -3.910 -27.331 1.00 78.81 92 THR A N 1
ATOM 742 C CA . THR A 1 92 ? 36.531 -4.980 -26.481 1.00 78.81 92 THR A CA 1
ATOM 743 C C . THR A 1 92 ? 35.822 -6.306 -26.764 1.00 78.81 92 THR A C 1
ATOM 745 O O . THR A 1 92 ? 34.691 -6.342 -27.250 1.00 78.81 92 THR A O 1
ATOM 748 N N . ALA A 1 93 ? 36.491 -7.420 -26.452 1.00 75.19 93 ALA A N 1
ATOM 749 C CA . ALA A 1 93 ? 35.923 -8.757 -26.630 1.00 75.19 93 ALA A CA 1
ATOM 750 C C . ALA A 1 93 ? 34.657 -8.975 -25.782 1.00 75.19 93 ALA A C 1
ATOM 752 O O . ALA A 1 93 ? 33.712 -9.593 -26.261 1.00 75.19 93 ALA A O 1
ATOM 753 N N . ASP A 1 94 ? 34.615 -8.419 -24.567 1.00 75.75 94 ASP A N 1
ATOM 754 C CA . ASP A 1 94 ? 33.471 -8.560 -23.659 1.00 75.75 94 ASP A CA 1
ATOM 755 C C . ASP A 1 94 ? 32.234 -7.820 -24.187 1.00 75.75 94 ASP A C 1
ATOM 757 O O . ASP A 1 94 ? 31.149 -8.393 -24.249 1.00 75.75 94 ASP A O 1
ATOM 761 N N . LEU A 1 95 ? 32.411 -6.583 -24.672 1.00 77.00 95 LEU A N 1
ATOM 762 C CA . LEU A 1 95 ? 31.335 -5.794 -25.282 1.00 77.00 95 LEU A CA 1
ATOM 763 C C . LEU A 1 95 ? 30.787 -6.467 -26.550 1.00 77.00 95 LEU A C 1
ATOM 765 O O . LEU A 1 95 ? 29.592 -6.413 -26.849 1.00 77.00 95 LEU A O 1
ATOM 769 N N . PHE A 1 96 ? 31.672 -7.113 -27.307 1.00 80.56 96 PHE A N 1
ATOM 770 C CA . PHE A 1 96 ? 31.308 -7.856 -28.503 1.00 80.56 96 PHE A CA 1
ATOM 771 C C . PHE A 1 96 ? 30.476 -9.105 -28.177 1.00 80.56 96 PHE A C 1
ATOM 773 O O . PHE A 1 96 ? 29.420 -9.296 -28.777 1.00 80.56 96 PHE A O 1
ATOM 780 N N . GLU A 1 97 ? 30.898 -9.908 -27.198 1.00 79.12 97 GLU A N 1
ATOM 781 C CA . GLU A 1 97 ? 30.158 -11.086 -26.713 1.00 79.12 97 GLU A CA 1
ATOM 782 C C . GLU A 1 97 ? 28.775 -10.710 -26.148 1.00 79.12 97 GLU A C 1
ATOM 784 O O . GLU A 1 97 ? 27.776 -11.375 -26.439 1.00 79.12 97 GLU A O 1
ATOM 789 N N . GLU A 1 98 ? 28.681 -9.601 -25.407 1.00 75.44 98 GLU A N 1
ATOM 790 C CA . GLU A 1 98 ? 27.412 -9.080 -24.884 1.00 75.44 98 GLU A CA 1
ATOM 791 C C . GLU A 1 98 ? 26.454 -8.669 -26.015 1.00 75.44 98 GLU A C 1
ATOM 793 O O . GLU A 1 98 ? 25.276 -9.034 -26.025 1.00 75.44 98 GLU A O 1
ATOM 798 N N . THR A 1 99 ? 26.968 -7.957 -27.020 1.00 75.25 99 THR A N 1
ATOM 799 C CA . THR A 1 99 ? 26.161 -7.492 -28.157 1.00 75.25 99 THR A CA 1
ATOM 800 C C . THR A 1 99 ? 25.663 -8.663 -29.013 1.00 75.25 99 THR A C 1
ATOM 802 O O . THR A 1 99 ? 24.518 -8.647 -29.472 1.00 75.25 99 THR A O 1
ATOM 805 N N . ILE A 1 100 ? 26.488 -9.699 -29.198 1.00 81.38 100 ILE A N 1
ATOM 806 C CA . ILE A 1 100 ? 26.101 -10.934 -29.896 1.00 81.38 100 ILE A CA 1
ATOM 807 C C . ILE A 1 100 ? 25.009 -11.672 -29.120 1.00 81.38 100 ILE A C 1
ATOM 809 O O . ILE A 1 100 ? 23.988 -12.034 -29.705 1.00 81.38 100 ILE A O 1
ATOM 813 N N . SER A 1 101 ? 25.180 -11.825 -27.804 1.00 76.06 101 SER A N 1
ATOM 814 C CA . SER A 1 101 ? 24.192 -12.472 -26.930 1.00 76.06 101 SER A CA 1
ATOM 815 C C . SER A 1 101 ? 22.829 -11.783 -27.024 1.00 76.06 101 SER A C 1
ATOM 817 O O . SER A 1 101 ? 21.804 -12.446 -27.184 1.00 76.06 101 SER A O 1
ATOM 819 N N . ARG A 1 102 ? 22.817 -10.445 -27.057 1.00 71.38 102 ARG A N 1
ATOM 820 C CA . ARG A 1 102 ? 21.603 -9.645 -27.265 1.00 71.38 102 ARG A CA 1
ATOM 821 C C . ARG A 1 102 ? 20.952 -9.857 -28.635 1.00 71.38 102 ARG A C 1
ATOM 823 O O . ARG A 1 102 ? 19.728 -9.844 -28.734 1.00 71.38 102 ARG A O 1
ATOM 830 N N . CYS A 1 103 ? 21.740 -10.055 -29.690 1.00 74.81 103 CYS A N 1
ATOM 831 C CA . CYS A 1 103 ? 21.213 -10.335 -31.030 1.00 74.81 103 CYS A CA 1
ATOM 832 C C . CYS A 1 103 ? 20.639 -11.759 -31.154 1.00 74.81 103 CYS A C 1
ATOM 834 O O . CYS A 1 103 ? 19.688 -11.972 -31.906 1.00 74.81 103 CYS A O 1
ATOM 836 N N . LEU A 1 104 ? 21.206 -12.732 -30.434 1.00 73.56 104 LEU A N 1
ATOM 837 C CA . LEU A 1 104 ? 20.786 -14.140 -30.463 1.00 73.56 104 LEU A CA 1
ATOM 838 C C . LEU A 1 104 ? 19.572 -14.427 -29.577 1.00 73.56 104 LEU A C 1
ATOM 840 O O . LEU A 1 104 ? 18.717 -15.234 -29.958 1.00 73.56 104 LEU A O 1
ATOM 844 N N . HIS A 1 105 ? 19.501 -13.746 -28.433 1.00 70.25 105 HIS A N 1
ATOM 845 C CA . HIS A 1 105 ? 18.464 -13.891 -27.417 1.00 70.25 105 HIS A CA 1
ATOM 846 C C . HIS A 1 105 ? 17.745 -12.559 -27.169 1.00 70.25 105 HIS A C 1
ATOM 848 O O . HIS A 1 105 ? 17.785 -12.028 -26.059 1.00 70.25 105 HIS A O 1
ATOM 854 N N . PRO A 1 106 ? 17.059 -11.988 -28.177 1.00 60.62 106 PRO A N 1
ATOM 855 C CA . PRO A 1 106 ? 16.354 -10.723 -27.996 1.00 60.62 106 PRO A CA 1
ATOM 856 C C . PRO A 1 106 ? 15.297 -10.812 -26.884 1.00 60.62 106 PRO A C 1
ATOM 858 O O . PRO A 1 106 ? 15.054 -9.826 -26.202 1.00 60.62 106 PRO A O 1
ATOM 861 N N . GLU A 1 107 ? 14.715 -11.991 -26.644 1.00 55.59 107 GLU A N 1
ATOM 862 C CA . GLU A 1 107 ? 13.670 -12.226 -25.635 1.00 55.59 107 GLU A CA 1
ATOM 863 C C . GLU A 1 107 ? 14.164 -12.043 -24.190 1.00 55.59 107 GLU A C 1
ATOM 865 O O . GLU A 1 107 ? 13.460 -11.436 -23.379 1.00 55.59 107 GLU A O 1
ATOM 870 N N . ASP A 1 108 ? 15.406 -12.445 -23.898 1.00 53.50 108 ASP A N 1
ATOM 871 C CA . ASP A 1 108 ? 16.026 -12.284 -22.574 1.00 53.50 108 ASP A CA 1
ATOM 872 C C . ASP A 1 108 ? 16.300 -10.803 -22.254 1.00 53.50 108 ASP A C 1
ATOM 874 O O . ASP A 1 108 ? 16.258 -10.383 -21.097 1.00 53.50 108 ASP A O 1
ATOM 878 N N . TYR A 1 109 ? 16.497 -9.976 -23.287 1.00 48.38 109 TYR A N 1
ATOM 879 C CA . TYR A 1 109 ? 16.705 -8.532 -23.153 1.00 48.38 109 TYR A CA 1
ATOM 880 C C . TYR A 1 109 ? 15.409 -7.717 -23.276 1.00 48.38 109 TYR A C 1
ATOM 882 O O . TYR A 1 109 ? 15.317 -6.641 -22.682 1.00 48.38 109 TYR A O 1
ATOM 890 N N . ILE A 1 110 ? 14.379 -8.216 -23.970 1.00 49.56 110 ILE A N 1
ATOM 891 C CA . ILE A 1 110 ? 13.031 -7.613 -24.013 1.00 49.56 110 ILE A CA 1
ATOM 892 C C . ILE A 1 110 ? 12.377 -7.648 -22.620 1.00 49.56 110 ILE A C 1
ATOM 894 O O . ILE A 1 110 ? 11.675 -6.704 -22.254 1.00 49.56 110 ILE A O 1
ATOM 898 N N . ALA A 1 111 ? 12.653 -8.676 -21.809 1.00 47.84 111 ALA A N 1
ATOM 899 C CA . ALA A 1 111 ? 12.196 -8.752 -20.418 1.00 47.84 111 ALA A CA 1
ATOM 900 C C . ALA A 1 111 ? 12.850 -7.699 -19.495 1.00 47.84 111 ALA A C 1
ATOM 902 O O . ALA A 1 111 ? 12.256 -7.317 -18.490 1.00 47.84 111 ALA A O 1
ATOM 903 N N . ILE A 1 112 ? 14.042 -7.203 -19.848 1.00 49.03 112 ILE A N 1
ATOM 904 C CA . ILE A 1 112 ? 14.808 -6.225 -19.056 1.00 49.03 112 ILE A CA 1
ATOM 905 C C . ILE A 1 112 ? 14.585 -4.782 -19.557 1.00 49.03 112 ILE A C 1
ATOM 907 O O . ILE A 1 112 ? 14.759 -3.833 -18.799 1.00 49.03 112 ILE A O 1
ATOM 911 N N . THR A 1 113 ? 14.152 -4.585 -20.809 1.00 48.16 113 THR A N 1
ATOM 912 C CA . THR A 1 113 ? 14.078 -3.253 -21.455 1.00 48.16 113 THR A CA 1
ATOM 913 C C . THR A 1 113 ? 12.678 -2.748 -21.791 1.00 48.16 113 THR A C 1
ATOM 915 O O . THR A 1 113 ? 12.544 -1.704 -22.434 1.00 48.16 113 THR A O 1
ATOM 918 N N . LYS A 1 114 ? 11.606 -3.400 -21.331 1.00 57.47 114 LYS A N 1
ATOM 919 C CA . LYS A 1 114 ? 10.320 -2.700 -21.264 1.00 57.47 114 LYS A CA 1
ATOM 920 C C . LYS A 1 114 ? 10.361 -1.819 -20.022 1.00 57.47 114 LYS A C 1
ATOM 922 O O . LYS A 1 114 ? 10.134 -2.308 -18.921 1.00 57.47 114 LYS A O 1
ATOM 927 N N . GLU A 1 115 ? 10.722 -0.546 -20.190 1.00 70.75 115 GLU A N 1
ATOM 928 C CA . GLU A 1 115 ? 10.640 0.425 -19.097 1.00 70.75 115 GLU A CA 1
ATOM 929 C C . GLU A 1 115 ? 9.190 0.441 -18.598 1.00 70.75 115 GLU A C 1
ATOM 931 O O . GLU A 1 115 ? 8.290 0.945 -19.271 1.00 70.75 115 GLU A O 1
ATOM 936 N N . GLU A 1 116 ? 8.957 -0.208 -17.458 1.00 83.62 116 GLU A N 1
ATOM 937 C CA . GLU A 1 116 ? 7.635 -0.303 -16.859 1.00 83.62 116 GLU A CA 1
ATOM 938 C C . GLU A 1 116 ? 7.162 1.102 -16.491 1.00 83.62 116 GLU A C 1
ATOM 940 O O . GLU A 1 116 ? 7.894 1.907 -15.902 1.00 83.62 116 GLU A O 1
ATOM 945 N N . THR A 1 117 ? 5.903 1.393 -16.801 1.00 91.25 117 THR A N 1
ATOM 946 C CA . THR A 1 117 ? 5.272 2.620 -16.317 1.00 91.25 117 THR A CA 1
ATOM 947 C C . THR A 1 117 ? 5.249 2.627 -14.789 1.00 91.25 117 THR A C 1
ATOM 949 O O . THR A 1 117 ? 5.260 1.583 -14.130 1.00 91.25 117 THR A O 1
ATOM 952 N N . LEU A 1 118 ? 5.147 3.815 -14.194 1.00 92.31 118 LEU A N 1
ATOM 953 C CA . LEU A 1 118 ? 5.049 3.987 -12.747 1.00 92.31 118 LEU A CA 1
ATOM 954 C C . LEU A 1 118 ? 3.936 3.119 -12.146 1.00 92.31 118 LEU A C 1
ATOM 956 O O . LEU A 1 118 ? 4.122 2.517 -11.091 1.00 92.31 118 LEU A O 1
ATOM 960 N N . LEU A 1 119 ? 2.794 3.013 -12.830 1.00 93.44 119 LEU A N 1
ATOM 961 C CA . LEU A 1 119 ? 1.678 2.178 -12.391 1.00 93.44 119 LEU A CA 1
ATOM 962 C C . LEU A 1 119 ? 2.003 0.683 -12.471 1.00 93.44 119 LEU A C 1
ATOM 964 O O . LEU A 1 119 ? 1.687 -0.052 -11.536 1.00 93.44 119 LEU A O 1
ATOM 968 N N . GLU A 1 120 ? 2.618 0.220 -13.557 1.00 92.69 120 GLU A N 1
ATOM 969 C CA . GLU A 1 120 ? 3.003 -1.188 -13.713 1.00 92.69 120 GLU A CA 1
ATOM 970 C C . GLU A 1 120 ? 4.024 -1.598 -12.653 1.00 92.69 120 GLU A C 1
ATOM 972 O O . GLU A 1 120 ? 3.793 -2.569 -11.925 1.00 92.69 120 GLU A O 1
ATOM 977 N N . ARG A 1 121 ? 5.074 -0.791 -12.474 1.00 93.44 121 ARG A N 1
ATOM 978 C CA . ARG A 1 121 ? 6.122 -1.042 -11.484 1.00 93.44 121 ARG A CA 1
ATOM 979 C C . ARG A 1 121 ? 5.598 -0.992 -10.049 1.00 93.44 121 ARG A C 1
ATOM 981 O O . ARG A 1 121 ? 6.010 -1.789 -9.201 1.00 93.44 121 ARG A O 1
ATOM 988 N N . TYR A 1 122 ? 4.657 -0.091 -9.764 1.00 95.00 122 TYR A N 1
ATOM 989 C CA . TYR A 1 122 ? 3.989 -0.026 -8.462 1.00 95.00 122 TYR A CA 1
ATOM 990 C C . TYR A 1 122 ? 3.109 -1.253 -8.210 1.00 95.00 122 TYR A C 1
ATOM 992 O O . TYR A 1 122 ? 3.118 -1.817 -7.120 1.00 95.00 122 TYR A O 1
ATOM 1000 N N . ASN A 1 123 ? 2.372 -1.718 -9.219 1.00 93.62 123 ASN A N 1
ATOM 1001 C CA . ASN A 1 123 ? 1.581 -2.941 -9.110 1.00 93.62 123 ASN A CA 1
ATOM 1002 C C . ASN A 1 123 ? 2.474 -4.174 -8.887 1.00 93.62 123 ASN A C 1
ATOM 1004 O O . ASN A 1 123 ? 2.133 -5.046 -8.086 1.00 93.62 123 ASN A O 1
ATOM 1008 N N . ARG A 1 124 ? 3.640 -4.230 -9.546 1.00 91.38 124 ARG A N 1
ATOM 1009 C CA . ARG A 1 124 ? 4.656 -5.265 -9.316 1.00 91.38 124 ARG A CA 1
ATOM 1010 C C . ARG A 1 124 ? 5.148 -5.252 -7.869 1.00 91.38 124 ARG A C 1
ATOM 1012 O O . ARG A 1 124 ? 5.088 -6.290 -7.220 1.00 91.38 124 ARG A O 1
ATOM 1019 N N . PHE A 1 125 ? 5.493 -4.083 -7.330 1.00 93.12 125 PHE A N 1
ATOM 1020 C CA . PHE A 1 125 ? 5.888 -3.915 -5.925 1.00 93.12 125 PHE A CA 1
ATOM 1021 C C . PHE A 1 125 ? 4.847 -4.466 -4.936 1.00 93.12 125 PHE A C 1
ATOM 1023 O O . PHE A 1 125 ? 5.194 -5.153 -3.977 1.00 93.12 125 PHE A O 1
ATOM 1030 N N . ILE A 1 126 ? 3.556 -4.218 -5.180 1.00 92.69 126 ILE A N 1
ATOM 1031 C CA . ILE A 1 126 ? 2.474 -4.744 -4.331 1.00 92.69 126 ILE A CA 1
ATOM 1032 C C . ILE A 1 126 ? 2.426 -6.274 -4.384 1.00 92.69 126 ILE A C 1
ATOM 1034 O O . ILE A 1 126 ? 2.296 -6.923 -3.343 1.00 92.69 126 ILE A O 1
ATOM 1038 N N . LYS A 1 127 ? 2.510 -6.850 -5.590 1.00 90.12 127 LYS A N 1
ATOM 1039 C CA . LYS A 1 127 ? 2.453 -8.302 -5.804 1.00 90.12 127 LYS A CA 1
ATOM 1040 C C . LYS A 1 127 ? 3.662 -9.016 -5.208 1.00 90.12 127 LYS A C 1
ATOM 1042 O O . LYS A 1 127 ? 3.477 -10.023 -4.533 1.00 90.12 127 LYS A O 1
ATOM 1047 N N . GLU A 1 128 ? 4.863 -8.489 -5.431 1.00 87.81 128 GLU A N 1
ATOM 1048 C CA . GLU A 1 128 ? 6.106 -9.015 -4.859 1.00 87.81 128 GLU A CA 1
ATOM 1049 C C . GLU A 1 128 ? 6.059 -8.955 -3.335 1.00 87.81 128 GLU A C 1
ATOM 1051 O O . GLU A 1 128 ? 6.192 -9.985 -2.684 1.00 87.81 128 GLU A O 1
ATOM 1056 N N . GLY A 1 129 ? 5.727 -7.797 -2.757 1.00 87.12 129 GLY A N 1
ATOM 1057 C CA . GLY A 1 129 ? 5.663 -7.661 -1.303 1.00 87.12 129 GLY A CA 1
ATOM 1058 C C . GLY A 1 129 ? 4.617 -8.565 -0.641 1.00 87.12 129 GLY A C 1
ATOM 1059 O O . GLY A 1 129 ? 4.815 -8.992 0.495 1.00 87.12 129 GLY A O 1
ATOM 1060 N N . PHE A 1 130 ? 3.518 -8.900 -1.327 1.00 89.06 130 PHE A N 1
ATOM 1061 C CA . PHE A 1 130 ? 2.569 -9.905 -0.837 1.00 89.06 130 PHE A CA 1
ATOM 1062 C C . PHE A 1 130 ? 3.110 -11.334 -0.968 1.00 89.06 130 PHE A C 1
ATOM 1064 O O . PHE A 1 130 ? 3.050 -12.095 -0.004 1.00 89.06 130 PHE A O 1
ATOM 1071 N N . ARG A 1 131 ? 3.663 -11.689 -2.137 1.00 84.94 131 ARG A N 1
ATOM 1072 C CA . ARG A 1 131 ? 4.246 -13.013 -2.416 1.00 84.94 131 ARG A CA 1
ATOM 1073 C C . ARG A 1 131 ? 5.371 -13.351 -1.440 1.00 84.94 131 ARG A C 1
ATOM 1075 O O . ARG A 1 131 ? 5.424 -14.467 -0.939 1.00 84.94 131 ARG A O 1
ATOM 1082 N N . ASP A 1 132 ? 6.222 -12.376 -1.148 1.00 83.38 132 ASP A N 1
ATOM 1083 C CA 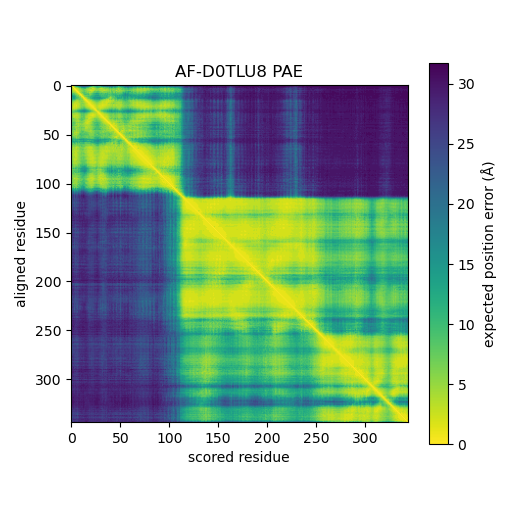. ASP A 1 132 ? 7.407 -12.538 -0.305 1.00 83.38 132 ASP A CA 1
ATOM 1084 C C . ASP A 1 132 ? 7.055 -12.445 1.200 1.00 83.38 132 ASP A C 1
ATOM 1086 O O . ASP A 1 132 ? 7.926 -12.482 2.065 1.00 83.38 132 ASP A O 1
ATOM 1090 N N . GLY A 1 133 ? 5.765 -12.303 1.541 1.00 82.12 133 GLY A N 1
ATOM 1091 C CA . GLY A 1 133 ? 5.269 -12.252 2.920 1.00 82.12 133 GLY A CA 1
ATOM 1092 C C . GLY A 1 133 ? 5.569 -10.944 3.662 1.00 82.12 133 GLY A C 1
ATOM 1093 O O . GLY A 1 133 ? 5.225 -10.810 4.837 1.00 82.12 133 GLY A O 1
ATOM 1094 N N . THR A 1 134 ? 6.167 -9.957 2.991 1.00 84.25 134 THR A N 1
ATOM 1095 C CA . THR A 1 134 ? 6.506 -8.648 3.569 1.00 84.25 134 THR A CA 1
ATOM 1096 C C . THR A 1 134 ? 5.258 -7.803 3.856 1.00 84.25 134 THR A C 1
ATOM 1098 O O . THR A 1 134 ? 5.227 -7.020 4.811 1.00 84.25 134 THR A O 1
ATOM 1101 N N . PHE A 1 135 ? 4.198 -7.953 3.054 1.00 87.06 135 PHE A N 1
ATOM 1102 C CA . PHE A 1 135 ? 2.933 -7.239 3.214 1.00 87.06 135 PHE A CA 1
ATOM 1103 C C . PHE A 1 135 ? 1.810 -8.158 3.687 1.00 87.06 135 PHE A C 1
ATOM 1105 O O . PHE A 1 135 ? 1.423 -9.108 3.018 1.00 87.06 135 PHE A O 1
ATOM 1112 N N . ALA A 1 136 ? 1.203 -7.798 4.820 1.00 86.00 136 ALA A N 1
ATOM 1113 C CA . ALA A 1 136 ? -0.070 -8.371 5.241 1.00 86.00 136 ALA A CA 1
ATOM 1114 C C . ALA A 1 136 ? -1.219 -7.915 4.322 1.00 86.00 136 ALA A C 1
ATOM 1116 O O . ALA A 1 136 ? -1.174 -6.820 3.755 1.00 86.00 136 ALA A O 1
ATOM 1117 N N . GLU A 1 137 ? -2.302 -8.691 4.258 1.00 86.69 137 GLU A N 1
ATOM 1118 C CA . GLU A 1 137 ? -3.478 -8.415 3.414 1.00 86.69 137 GLU A CA 1
ATOM 1119 C C . GLU A 1 137 ? -4.032 -6.994 3.587 1.00 86.69 137 GLU A C 1
ATOM 1121 O O . GLU A 1 137 ? -4.258 -6.273 2.615 1.00 86.69 137 GLU A O 1
ATOM 1126 N N . LYS A 1 138 ? -4.169 -6.532 4.838 1.00 86.81 138 LYS A N 1
ATOM 1127 C CA . LYS A 1 138 ? -4.634 -5.168 5.133 1.00 86.81 138 LYS A CA 1
ATOM 1128 C C . LYS A 1 138 ? -3.727 -4.100 4.514 1.00 86.81 138 LYS A C 1
ATOM 1130 O O . LYS A 1 138 ? -4.215 -3.066 4.063 1.00 86.81 138 LYS A O 1
ATOM 1135 N N . ARG A 1 139 ? -2.416 -4.347 4.469 1.00 87.88 139 ARG A N 1
ATOM 1136 C CA . ARG A 1 139 ? -1.435 -3.434 3.875 1.00 87.88 139 ARG A CA 1
ATOM 1137 C C . ARG A 1 139 ? -1.522 -3.452 2.347 1.00 87.88 139 ARG A C 1
ATOM 1139 O O . ARG A 1 139 ? -1.488 -2.389 1.736 1.00 87.88 139 ARG A O 1
ATOM 1146 N N . VAL A 1 140 ? -1.738 -4.619 1.739 1.00 92.19 140 VAL A N 1
ATOM 1147 C CA . VAL A 1 140 ? -2.007 -4.754 0.294 1.00 92.19 140 VAL A CA 1
ATOM 1148 C C . VAL A 1 140 ? -3.257 -3.972 -0.113 1.00 92.19 140 VAL A C 1
ATOM 1150 O O . VAL A 1 140 ? -3.226 -3.235 -1.097 1.00 92.19 140 VAL A O 1
ATOM 1153 N N . LEU A 1 141 ? -4.338 -4.047 0.669 1.00 91.12 141 LEU A N 1
ATOM 1154 C CA . LEU A 1 141 ? -5.551 -3.256 0.425 1.00 91.12 141 LEU A CA 1
ATOM 1155 C C . LEU A 1 141 ? -5.277 -1.747 0.446 1.00 91.12 141 LEU A C 1
ATOM 1157 O O . LEU A 1 141 ? -5.771 -1.020 -0.416 1.00 91.12 141 LEU A O 1
ATOM 1161 N N . GLN A 1 142 ? -4.462 -1.273 1.392 1.00 92.00 142 GLN A N 1
ATOM 1162 C CA . GLN A 1 142 ? -4.063 0.134 1.452 1.00 92.00 142 GLN A CA 1
ATOM 1163 C C . GLN A 1 142 ? -3.239 0.543 0.220 1.00 92.00 142 GLN A C 1
ATOM 1165 O O . GLN A 1 142 ? -3.507 1.594 -0.366 1.00 92.00 142 GLN A O 1
ATOM 1170 N N . TYR A 1 143 ? -2.281 -0.291 -0.205 1.00 94.50 143 TYR A N 1
ATOM 1171 C CA . TYR A 1 143 ? -1.469 -0.037 -1.400 1.00 94.50 143 TYR A CA 1
ATOM 1172 C C . TYR A 1 143 ? -2.319 -0.023 -2.674 1.00 94.50 143 TYR A C 1
ATOM 1174 O O . TYR A 1 143 ? -2.181 0.883 -3.491 1.00 94.50 143 TYR A O 1
ATOM 1182 N N . ASN A 1 144 ? -3.274 -0.943 -2.804 1.00 93.94 144 ASN A N 1
ATOM 1183 C CA . ASN A 1 144 ? -4.233 -0.947 -3.909 1.00 93.94 144 ASN A CA 1
ATOM 1184 C C . ASN A 1 144 ? -5.137 0.294 -3.909 1.00 93.94 144 ASN A C 1
ATOM 1186 O O . ASN A 1 144 ? -5.490 0.807 -4.972 1.00 93.94 144 ASN A O 1
ATOM 1190 N N . GLY A 1 145 ? -5.505 0.805 -2.730 1.00 91.75 145 GLY A N 1
ATOM 1191 C CA . GLY A 1 145 ? -6.219 2.075 -2.605 1.00 91.75 145 GLY A CA 1
ATOM 1192 C C . GLY A 1 145 ? -5.415 3.240 -3.187 1.00 91.75 145 GLY A C 1
ATOM 1193 O O . GLY A 1 145 ? -5.939 4.007 -3.994 1.00 91.75 145 GLY A O 1
ATOM 1194 N N . LEU A 1 146 ? -4.128 3.326 -2.839 1.00 94.38 146 LEU A N 1
ATOM 1195 C CA . LEU A 1 146 ? -3.222 4.341 -3.376 1.00 94.38 146 LEU A CA 1
ATOM 1196 C C . LEU A 1 146 ? -2.941 4.145 -4.873 1.00 94.38 146 LEU A C 1
ATOM 1198 O O . LEU A 1 146 ? -2.917 5.125 -5.605 1.00 94.38 146 LEU A O 1
ATOM 1202 N N . TYR A 1 147 ? -2.822 2.908 -5.359 1.00 95.06 147 TYR A N 1
ATOM 1203 C CA . TYR A 1 147 ? -2.687 2.619 -6.791 1.00 95.06 147 TYR A CA 1
ATOM 1204 C C . TYR A 1 147 ? -3.850 3.204 -7.601 1.00 95.06 147 TYR A C 1
ATOM 1206 O O . TYR A 1 147 ? -3.636 3.853 -8.623 1.00 95.06 147 TYR A O 1
ATOM 1214 N N . LYS A 1 148 ? -5.093 3.024 -7.133 1.00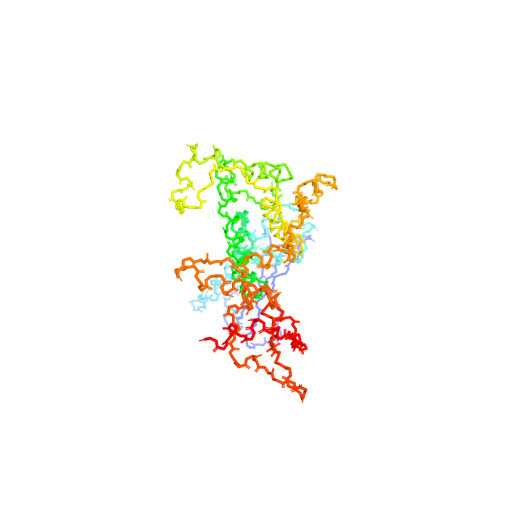 92.94 148 LYS A N 1
ATOM 1215 C CA . LYS A 1 148 ? -6.281 3.573 -7.808 1.00 92.94 148 LYS A CA 1
ATOM 1216 C C . LYS A 1 148 ? -6.276 5.103 -7.826 1.00 92.94 148 LYS A C 1
ATOM 1218 O O . LYS A 1 148 ? -6.653 5.699 -8.829 1.00 92.94 148 LYS A O 1
ATOM 1223 N N . GLU A 1 149 ? -5.849 5.731 -6.736 1.00 93.31 149 GLU A N 1
ATOM 1224 C CA . GLU A 1 149 ? -5.727 7.193 -6.639 1.00 93.31 149 GLU A CA 1
ATOM 1225 C C . GLU A 1 149 ? -4.625 7.733 -7.543 1.00 93.31 149 GLU A C 1
ATOM 1227 O O . GLU A 1 149 ? -4.851 8.695 -8.270 1.00 93.31 149 GLU A O 1
ATOM 1232 N N . LEU A 1 150 ? -3.466 7.074 -7.555 1.00 94.75 150 LEU A N 1
ATOM 1233 C CA . LEU A 1 150 ? -2.357 7.409 -8.436 1.00 94.75 150 LEU A CA 1
ATOM 1234 C C . LEU A 1 150 ? -2.762 7.249 -9.904 1.00 94.75 150 LEU A C 1
ATOM 1236 O O . LEU A 1 150 ? -2.480 8.123 -10.713 1.00 94.75 150 LEU A O 1
ATOM 1240 N N . LYS A 1 151 ? -3.501 6.187 -10.247 1.00 94.31 151 LYS A N 1
ATOM 1241 C CA . LYS A 1 151 ? -4.053 5.996 -11.593 1.00 94.31 151 LYS A CA 1
ATOM 1242 C C . LYS A 1 151 ? -4.972 7.151 -11.993 1.00 94.31 151 LYS A C 1
ATOM 1244 O O . LYS A 1 151 ? -4.852 7.645 -13.111 1.00 94.31 151 LYS A O 1
ATOM 1249 N N . ARG A 1 152 ? -5.862 7.604 -11.101 1.00 93.38 152 ARG A N 1
ATOM 1250 C CA . ARG A 1 152 ? -6.737 8.759 -11.369 1.00 93.38 152 ARG A CA 1
ATOM 1251 C C . ARG A 1 152 ? -5.939 10.042 -11.561 1.00 93.38 152 ARG A C 1
ATOM 1253 O O . ARG A 1 152 ? -6.146 10.710 -12.567 1.00 93.38 152 ARG A O 1
ATOM 1260 N N . TYR A 1 153 ? -5.002 10.327 -10.659 1.00 94.81 153 TYR A N 1
ATOM 1261 C CA . TYR A 1 153 ? -4.092 11.467 -10.773 1.00 94.81 153 TYR A CA 1
ATOM 1262 C C . TYR A 1 153 ? -3.382 11.474 -12.133 1.00 94.81 153 TYR A C 1
ATOM 1264 O O . TYR A 1 153 ? -3.547 12.403 -12.917 1.00 94.81 153 TYR A O 1
ATOM 1272 N N . LEU A 1 154 ? -2.687 10.389 -12.479 1.00 93.56 154 LEU A N 1
ATOM 1273 C CA . LEU A 1 154 ? -1.947 10.300 -13.739 1.00 93.56 154 LEU A CA 1
ATOM 1274 C C . LEU A 1 154 ? -2.859 10.400 -14.967 1.00 93.56 154 LEU A C 1
ATOM 1276 O O . LEU A 1 154 ? -2.445 10.944 -15.985 1.00 93.56 154 LEU A O 1
ATOM 1280 N N . THR A 1 155 ? -4.097 9.909 -14.881 1.00 92.19 155 THR A N 1
ATOM 1281 C CA . THR A 1 155 ? -5.070 10.037 -15.977 1.00 92.19 155 THR A CA 1
ATOM 1282 C C . THR A 1 155 ? -5.513 11.489 -16.162 1.00 92.19 155 THR A C 1
ATOM 1284 O O . THR A 1 155 ? -5.535 11.973 -17.286 1.00 92.19 155 THR A O 1
ATOM 1287 N N . ILE A 1 156 ? -5.805 12.208 -15.074 1.00 91.25 156 ILE A N 1
ATOM 1288 C CA . ILE A 1 156 ? -6.212 13.625 -15.112 1.00 91.25 156 ILE A CA 1
ATOM 1289 C C . ILE A 1 156 ? -5.082 14.511 -15.652 1.00 91.25 156 ILE A C 1
ATOM 1291 O O . ILE A 1 156 ? -5.335 15.456 -16.396 1.00 91.25 156 ILE A O 1
ATOM 1295 N N . HIS A 1 157 ? -3.836 14.184 -15.310 1.00 89.06 157 HIS A N 1
ATOM 1296 C CA . HIS A 1 157 ? -2.649 14.916 -15.749 1.00 89.06 157 HIS A CA 1
ATOM 1297 C C . HIS A 1 157 ? -2.081 14.423 -17.095 1.00 89.06 157 HIS A C 1
ATOM 1299 O O . HIS A 1 157 ? -1.053 14.927 -17.535 1.00 89.06 157 HIS A O 1
ATOM 1305 N N . ASN A 1 158 ? -2.734 13.468 -17.775 1.00 88.06 158 ASN A N 1
ATOM 1306 C CA . ASN A 1 158 ? -2.271 12.863 -19.037 1.00 88.06 158 ASN A CA 1
ATOM 1307 C C . ASN A 1 158 ? -0.844 12.270 -18.969 1.00 88.06 158 ASN A C 1
ATOM 1309 O O . ASN A 1 158 ? -0.099 12.275 -19.946 1.00 88.06 158 ASN A O 1
ATOM 1313 N N . GLN A 1 159 ? -0.466 11.728 -17.811 1.00 90.19 159 GLN A N 1
ATOM 1314 C CA . GLN A 1 159 ? 0.850 11.156 -17.504 1.00 90.19 159 GLN A CA 1
ATOM 1315 C C . GLN A 1 159 ? 0.780 9.634 -17.268 1.00 90.19 159 GLN A C 1
ATOM 1317 O O . GLN A 1 159 ? 1.578 9.072 -16.521 1.00 90.19 159 GLN A O 1
ATOM 1322 N N . THR A 1 160 ? -0.167 8.921 -17.885 1.00 86.88 160 THR A N 1
ATOM 1323 C CA . THR A 1 160 ? -0.381 7.478 -17.631 1.00 86.88 160 THR A CA 1
ATOM 1324 C C . THR A 1 160 ? 0.841 6.609 -17.928 1.00 86.88 160 THR A C 1
ATOM 1326 O O . THR A 1 160 ? 0.999 5.558 -17.313 1.00 86.88 160 THR A O 1
ATOM 1329 N N . ASN A 1 161 ? 1.712 7.068 -18.830 1.00 87.31 161 ASN A N 1
ATOM 1330 C CA . ASN A 1 161 ? 2.909 6.352 -19.272 1.00 87.31 161 ASN A CA 1
ATOM 1331 C C . ASN A 1 161 ? 4.196 6.887 -18.622 1.00 87.31 161 ASN A C 1
ATOM 1333 O O . ASN A 1 161 ? 5.290 6.615 -19.114 1.00 87.31 161 ASN A O 1
ATOM 1337 N N . ILE A 1 162 ? 4.090 7.687 -17.553 1.00 91.00 162 ILE A N 1
ATOM 1338 C CA . ILE A 1 162 ? 5.270 8.207 -16.859 1.00 91.00 162 ILE A CA 1
ATOM 1339 C C . ILE A 1 162 ? 6.084 7.058 -16.264 1.00 91.00 162 ILE A C 1
ATOM 1341 O O . ILE A 1 162 ? 5.530 6.108 -15.712 1.00 91.00 162 ILE A O 1
ATOM 1345 N N . LEU A 1 163 ? 7.405 7.158 -16.361 1.00 90.62 163 LEU A N 1
ATOM 1346 C CA . LEU A 1 163 ? 8.326 6.208 -15.744 1.00 90.62 163 LEU A CA 1
ATOM 1347 C C . LEU A 1 163 ? 8.656 6.645 -14.314 1.00 90.62 163 LEU A C 1
ATOM 1349 O O . LEU A 1 163 ? 8.711 7.852 -14.060 1.00 90.62 163 LEU A O 1
ATOM 1353 N N . PRO A 1 164 ? 8.972 5.715 -13.395 1.00 90.44 164 PRO A N 1
ATOM 1354 C CA . PRO A 1 164 ? 9.340 6.072 -12.025 1.00 90.44 164 PRO A CA 1
ATOM 1355 C C . PRO A 1 164 ? 10.475 7.100 -11.932 1.00 90.44 164 PRO A C 1
ATOM 1357 O O . PRO A 1 164 ? 10.403 8.025 -11.129 1.00 90.44 164 PRO A O 1
ATOM 1360 N N . LYS A 1 165 ? 11.489 6.997 -12.803 1.00 88.75 165 LYS A N 1
ATOM 1361 C CA . LYS A 1 165 ? 12.629 7.931 -12.859 1.00 88.75 165 LYS A CA 1
ATOM 1362 C C . LYS A 1 165 ? 12.251 9.362 -13.264 1.00 88.75 165 LYS A C 1
ATOM 1364 O O . LYS A 1 165 ? 12.951 10.305 -12.903 1.00 88.75 165 LYS A O 1
ATOM 1369 N N . HIS A 1 166 ? 11.157 9.522 -14.009 1.00 89.12 166 HIS A N 1
ATOM 1370 C CA . HIS A 1 166 ? 10.685 10.815 -14.508 1.00 89.12 166 HIS A CA 1
ATOM 1371 C C . HIS A 1 166 ? 9.663 11.478 -13.581 1.00 89.12 166 HIS A C 1
ATOM 1373 O O . HIS A 1 166 ? 9.324 12.634 -13.802 1.00 89.12 166 HIS A O 1
ATOM 1379 N N . PHE A 1 167 ? 9.185 10.783 -12.546 1.00 92.06 167 PHE A N 1
ATOM 1380 C CA . PHE A 1 167 ? 8.278 11.362 -11.562 1.00 92.06 167 PHE A CA 1
ATOM 1381 C C . PHE A 1 167 ? 9.053 12.286 -10.613 1.00 92.06 167 PHE A C 1
ATOM 1383 O O . PHE A 1 167 ? 9.899 11.848 -9.825 1.00 92.06 167 PHE A O 1
ATOM 1390 N N . THR A 1 168 ? 8.798 13.587 -10.713 1.00 90.88 168 THR A N 1
ATOM 1391 C CA . THR A 1 168 ? 9.597 14.621 -10.054 1.00 90.88 168 THR A CA 1
ATOM 1392 C C . THR A 1 168 ? 9.110 14.946 -8.638 1.00 90.88 168 THR A C 1
ATOM 1394 O O . THR A 1 168 ? 8.088 14.460 -8.151 1.00 90.88 168 THR A O 1
ATOM 1397 N N . ALA A 1 169 ? 9.874 15.788 -7.936 1.00 90.38 169 ALA A N 1
ATOM 1398 C CA . ALA A 1 169 ? 9.463 16.319 -6.639 1.00 90.38 169 ALA A CA 1
ATOM 1399 C C . ALA A 1 169 ? 8.253 17.266 -6.747 1.00 90.38 169 ALA A C 1
ATOM 1401 O O . ALA A 1 169 ? 7.499 17.375 -5.782 1.00 90.38 169 ALA A O 1
ATOM 1402 N N . ASP A 1 170 ? 8.059 17.917 -7.896 1.00 90.38 170 ASP A N 1
ATOM 1403 C CA . ASP A 1 170 ? 6.911 18.791 -8.135 1.00 90.38 170 ASP A CA 1
ATOM 1404 C C . ASP A 1 170 ? 5.655 17.957 -8.430 1.00 90.38 170 ASP A C 1
ATOM 1406 O O . ASP A 1 170 ? 4.639 18.169 -7.772 1.00 90.38 170 ASP A O 1
ATOM 1410 N N . ASP A 1 171 ? 5.762 16.894 -9.243 1.00 91.88 171 ASP A N 1
ATOM 1411 C CA . ASP A 1 171 ? 4.665 15.924 -9.441 1.00 91.88 171 ASP A CA 1
ATOM 1412 C C . ASP A 1 171 ? 4.208 15.305 -8.107 1.00 91.88 171 ASP A C 1
ATOM 1414 O O . ASP A 1 171 ? 3.031 15.027 -7.884 1.00 91.88 171 ASP A O 1
ATOM 1418 N N . LEU A 1 172 ? 5.141 15.101 -7.172 1.00 92.56 172 LEU A N 1
ATOM 1419 C CA . LEU A 1 172 ? 4.833 14.617 -5.828 1.00 92.56 172 LEU A CA 1
ATOM 1420 C C . LEU A 1 172 ? 4.037 15.640 -4.996 1.00 92.56 172 LEU A C 1
ATOM 1422 O O . LEU A 1 172 ? 3.181 15.253 -4.193 1.00 92.56 172 LEU A O 1
ATOM 1426 N N . MET A 1 173 ? 4.320 16.934 -5.154 1.00 91.81 173 MET A N 1
ATOM 1427 C CA . MET A 1 173 ? 3.577 18.004 -4.484 1.00 91.81 173 MET A CA 1
ATOM 1428 C C . MET A 1 173 ? 2.187 18.182 -5.093 1.00 91.81 173 MET A C 1
ATOM 1430 O O . MET A 1 173 ? 1.218 18.332 -4.344 1.00 91.81 173 MET A O 1
ATOM 1434 N N . ASP A 1 174 ? 2.074 18.072 -6.411 1.00 93.00 174 ASP A N 1
ATOM 1435 C CA . ASP A 1 174 ? 0.798 18.115 -7.121 1.00 93.00 174 ASP A CA 1
ATOM 1436 C C . ASP A 1 174 ? -0.069 16.908 -6.761 1.00 93.00 174 ASP A C 1
ATOM 1438 O O . ASP A 1 174 ? -1.241 17.066 -6.406 1.00 93.00 174 ASP A O 1
ATOM 1442 N N . LEU A 1 175 ? 0.526 15.713 -6.689 1.00 94.25 175 LEU A N 1
ATOM 1443 C CA . LEU A 1 175 ? -0.141 14.525 -6.163 1.00 94.25 175 LEU A CA 1
ATOM 1444 C C . LEU A 1 175 ? -0.633 14.756 -4.730 1.00 94.25 175 LEU A C 1
ATOM 1446 O O . LEU A 1 175 ? -1.751 14.370 -4.393 1.00 94.25 175 LEU A O 1
ATOM 1450 N N . ARG A 1 176 ? 0.166 15.395 -3.865 1.00 93.06 176 ARG A N 1
ATOM 1451 C CA . ARG A 1 176 ? -0.269 15.717 -2.497 1.00 93.06 176 ARG A CA 1
ATOM 1452 C C . ARG A 1 176 ? -1.516 16.602 -2.512 1.00 93.06 176 ARG A C 1
ATOM 1454 O O . ARG A 1 176 ? -2.446 16.303 -1.767 1.00 93.06 176 ARG A O 1
ATOM 1461 N N . ILE A 1 177 ? -1.542 17.657 -3.324 1.00 93.00 177 ILE A N 1
ATOM 1462 C CA . ILE A 1 177 ? -2.698 18.561 -3.442 1.00 93.00 177 ILE A CA 1
ATOM 1463 C C . ILE A 1 177 ? -3.915 17.795 -3.969 1.00 93.00 177 ILE A C 1
ATOM 1465 O O . ILE A 1 177 ? -4.988 17.869 -3.372 1.00 93.00 177 ILE A O 1
ATOM 1469 N N . PHE A 1 178 ? -3.738 16.979 -5.010 1.00 94.81 178 PHE A N 1
ATOM 1470 C CA . PHE A 1 178 ? -4.788 16.103 -5.527 1.00 94.81 178 PHE A CA 1
ATOM 1471 C C . PHE A 1 178 ? -5.362 15.188 -4.438 1.00 94.81 178 PHE A C 1
ATOM 1473 O O . PHE A 1 178 ? -6.576 15.051 -4.328 1.00 94.81 178 PHE A O 1
ATOM 1480 N N . LEU A 1 179 ? -4.520 14.593 -3.587 1.00 93.75 179 LEU A N 1
ATOM 1481 C CA . LEU A 1 179 ? -4.994 13.722 -2.512 1.00 93.75 179 LEU A CA 1
ATOM 1482 C C . LEU A 1 179 ? -5.843 14.467 -1.469 1.00 93.75 179 LEU A C 1
ATOM 1484 O O . LEU A 1 179 ? -6.752 13.846 -0.923 1.00 93.75 179 LEU A O 1
ATOM 1488 N N . PHE A 1 180 ? -5.579 15.748 -1.189 1.00 92.81 180 PHE A N 1
ATOM 1489 C CA . PHE A 1 180 ? -6.458 16.575 -0.346 1.00 92.81 180 PHE A CA 1
ATOM 1490 C C . PHE A 1 180 ? -7.779 16.867 -1.048 1.00 92.81 180 PHE A C 1
ATOM 1492 O O . PHE A 1 180 ? -8.859 16.658 -0.489 1.00 92.81 180 PHE A O 1
ATOM 1499 N N . GLU A 1 181 ? -7.685 17.318 -2.294 1.00 93.38 181 GLU A N 1
ATOM 1500 C CA . GLU A 1 181 ? -8.793 17.916 -3.025 1.00 93.38 181 GLU A CA 1
ATOM 1501 C C . GLU A 1 181 ? -9.528 16.947 -3.951 1.00 93.38 181 GLU A C 1
ATOM 1503 O O . GLU A 1 181 ? -10.335 17.386 -4.764 1.00 93.38 181 GLU A O 1
ATOM 1508 N N . GLU A 1 182 ? -9.299 15.638 -3.829 1.00 92.12 182 GLU A N 1
ATOM 1509 C CA . GLU A 1 182 ? -9.848 14.630 -4.746 1.00 92.12 182 GLU A CA 1
ATOM 1510 C C . GLU A 1 182 ? -11.373 14.753 -4.916 1.00 92.12 182 GLU A C 1
ATOM 1512 O O . GLU A 1 182 ? -11.890 14.543 -6.010 1.00 92.12 182 GLU A O 1
ATOM 1517 N N . HIS A 1 183 ? -12.087 15.174 -3.868 1.00 90.94 183 HIS A N 1
ATOM 1518 C CA . HIS A 1 183 ? -13.527 15.442 -3.905 1.00 90.94 183 HIS A CA 1
ATOM 1519 C C . HIS A 1 183 ? -13.943 16.455 -4.987 1.00 90.94 183 HIS A C 1
ATOM 1521 O O . HIS A 1 183 ? -14.997 16.297 -5.590 1.00 90.94 183 HIS A O 1
ATOM 1527 N N . LYS A 1 184 ? -13.101 17.445 -5.313 1.00 91.88 184 LYS A N 1
ATOM 1528 C CA . LYS A 1 184 ? -13.361 18.434 -6.377 1.00 91.88 184 LYS A CA 1
ATOM 1529 C C . LYS A 1 184 ? -13.233 17.851 -7.789 1.00 91.88 184 LYS A C 1
ATOM 1531 O O . LYS A 1 184 ? -13.648 18.490 -8.756 1.00 91.88 184 LYS A O 1
ATOM 1536 N N . TYR A 1 185 ? -12.604 16.684 -7.926 1.00 90.06 185 TYR A N 1
ATOM 1537 C CA . TYR A 1 185 ? -12.379 16.014 -9.209 1.00 90.06 185 TYR A CA 1
ATOM 1538 C C . TYR A 1 185 ? -13.462 14.983 -9.532 1.00 90.06 185 TYR A C 1
ATOM 1540 O O . TYR A 1 185 ? -13.583 14.598 -10.694 1.00 90.06 185 TYR A O 1
ATOM 1548 N N . VAL A 1 186 ? -14.270 14.585 -8.543 1.00 88.62 186 VAL A N 1
ATOM 1549 C CA . VAL A 1 186 ? -15.374 13.631 -8.724 1.00 88.62 186 VAL A CA 1
ATOM 1550 C C . VAL A 1 186 ? -16.390 14.165 -9.733 1.00 88.62 186 VAL A C 1
ATOM 1552 O O . VAL A 1 186 ? -16.690 13.483 -10.709 1.00 88.62 186 VAL A O 1
ATOM 1555 N N . ASP A 1 187 ? -16.827 15.416 -9.564 1.00 88.06 187 ASP A N 1
ATOM 1556 C CA . ASP A 1 187 ? -17.799 16.049 -10.466 1.00 88.06 187 ASP A CA 1
ATOM 1557 C C . ASP A 1 187 ? -17.211 16.348 -11.854 1.00 88.06 187 ASP A C 1
ATOM 1559 O O . ASP A 1 187 ? -17.919 16.325 -12.859 1.00 88.06 187 ASP A O 1
ATOM 1563 N N . LYS A 1 188 ? -15.900 16.616 -11.925 1.00 90.31 188 LYS A N 1
ATOM 1564 C CA . LYS A 1 188 ? -15.200 16.954 -13.177 1.00 90.31 188 LYS A CA 1
ATOM 1565 C C . LYS A 1 188 ? -14.915 15.735 -14.048 1.00 90.31 188 LYS A C 1
ATOM 1567 O O . LYS A 1 188 ? -14.919 15.852 -15.270 1.00 90.31 188 LYS A O 1
ATOM 1572 N N . TYR A 1 189 ? -14.662 14.581 -13.431 1.00 89.38 189 TYR A N 1
ATOM 1573 C CA . TYR A 1 189 ? -14.302 13.348 -14.131 1.00 89.38 189 TYR A CA 1
ATOM 1574 C C . TYR A 1 189 ? -15.116 12.136 -13.650 1.00 89.38 189 TYR A C 1
ATOM 1576 O O . TYR A 1 189 ? -14.521 11.163 -13.181 1.00 89.38 189 TYR A O 1
ATOM 1584 N N . PRO A 1 190 ? -16.458 12.119 -13.799 1.00 87.44 190 PRO A N 1
ATOM 1585 C CA . PRO A 1 190 ? -17.300 11.052 -13.247 1.00 87.44 190 PRO A CA 1
ATOM 1586 C C . PRO A 1 190 ? -16.922 9.645 -13.732 1.00 87.44 190 PRO A C 1
ATOM 1588 O O . PRO A 1 190 ? -17.005 8.677 -12.977 1.00 87.44 190 PRO A O 1
ATOM 1591 N N . SER A 1 191 ? -16.437 9.524 -14.974 1.00 88.81 191 SER A N 1
ATOM 1592 C CA . SER A 1 191 ? -16.009 8.251 -15.569 1.00 88.81 191 SER A CA 1
ATOM 1593 C C . SER A 1 191 ? -14.857 7.583 -14.811 1.00 88.81 191 SER A C 1
ATOM 1595 O O . SER A 1 191 ? -14.796 6.358 -14.754 1.00 88.81 191 SER A O 1
ATOM 1597 N N . LEU A 1 192 ? -13.975 8.359 -14.172 1.00 87.69 192 LEU A N 1
ATOM 1598 C CA . LEU A 1 192 ? -12.853 7.828 -13.389 1.00 87.69 192 LEU A CA 1
ATOM 1599 C C . LEU A 1 192 ? -13.284 7.241 -12.037 1.00 87.69 192 LEU A C 1
ATOM 1601 O O . LEU A 1 192 ? -12.491 6.556 -11.381 1.00 87.69 192 LEU A O 1
ATOM 1605 N N . TYR A 1 193 ? -14.524 7.505 -11.621 1.00 88.62 193 TYR A N 1
ATOM 1606 C CA . TYR A 1 193 ? -15.089 7.073 -10.345 1.00 88.62 193 TYR A CA 1
ATOM 1607 C C . TYR A 1 193 ? -16.230 6.059 -10.504 1.00 88.62 193 TYR A C 1
ATOM 1609 O O . TYR A 1 193 ? -16.800 5.651 -9.496 1.00 88.62 193 TYR A O 1
ATOM 1617 N N . ALA A 1 194 ? -16.529 5.601 -11.726 1.00 82.94 194 ALA A N 1
ATOM 1618 C CA . ALA A 1 194 ? -17.644 4.689 -12.002 1.00 82.94 194 ALA A CA 1
ATOM 1619 C C . ALA A 1 194 ? -17.579 3.379 -11.189 1.00 82.94 194 ALA A C 1
ATOM 1621 O O . ALA A 1 194 ? -18.593 2.906 -10.685 1.00 82.94 194 ALA A O 1
ATOM 1622 N N . ASP A 1 195 ? -16.372 2.842 -10.987 1.00 80.75 195 ASP A N 1
ATOM 1623 C CA . ASP A 1 195 ? -16.142 1.595 -10.240 1.00 80.75 195 ASP A CA 1
ATOM 1624 C C . ASP A 1 195 ? -15.981 1.805 -8.721 1.00 80.75 195 ASP A C 1
ATOM 1626 O O . ASP A 1 195 ? -15.676 0.869 -7.969 1.00 80.75 195 ASP A O 1
ATOM 1630 N N . VAL A 1 196 ? -16.104 3.045 -8.236 1.00 82.69 196 VAL A N 1
ATOM 1631 C CA . VAL A 1 196 ? -15.940 3.368 -6.817 1.00 82.69 196 VAL A CA 1
ATOM 1632 C C . VAL A 1 196 ? -17.286 3.226 -6.118 1.00 82.69 196 VAL A C 1
ATOM 1634 O O . VAL A 1 196 ? -18.270 3.861 -6.482 1.00 82.69 196 VAL A O 1
ATOM 1637 N N . LYS A 1 197 ? -17.327 2.402 -5.063 1.00 81.88 197 LYS A N 1
ATOM 1638 C CA . LYS A 1 197 ? -18.521 2.268 -4.217 1.00 81.88 197 LYS A CA 1
ATOM 1639 C C . LYS A 1 197 ? -18.958 3.644 -3.716 1.00 81.88 197 LYS A C 1
ATOM 1641 O O . LYS A 1 197 ? -18.120 4.404 -3.241 1.00 81.88 197 LYS A O 1
ATOM 1646 N N . GLN A 1 198 ? -20.263 3.913 -3.716 1.00 77.62 198 GLN A N 1
ATOM 1647 C CA . GLN A 1 198 ? -20.815 5.219 -3.339 1.00 77.62 198 GLN A CA 1
ATOM 1648 C C . GLN A 1 198 ? -20.361 5.692 -1.945 1.00 77.62 198 GLN A C 1
ATOM 1650 O O . GLN A 1 198 ? -20.021 6.854 -1.764 1.00 77.62 198 GLN A O 1
ATOM 1655 N N . GLN A 1 199 ? -20.258 4.774 -0.977 1.00 77.62 199 GLN A N 1
ATOM 1656 C CA . GLN A 1 199 ? -19.762 5.052 0.383 1.00 77.62 199 GLN A CA 1
ATOM 1657 C C . GLN A 1 199 ? -18.268 5.418 0.441 1.00 77.62 199 GLN A C 1
ATOM 1659 O O . GLN A 1 199 ? -17.794 5.956 1.436 1.00 77.62 199 GLN A O 1
ATOM 1664 N N . CYS A 1 200 ? -17.510 5.084 -0.602 1.00 77.56 200 CYS A N 1
ATOM 1665 C CA . CYS A 1 200 ? -16.079 5.345 -0.719 1.00 77.56 200 CYS A CA 1
ATOM 1666 C C . CYS A 1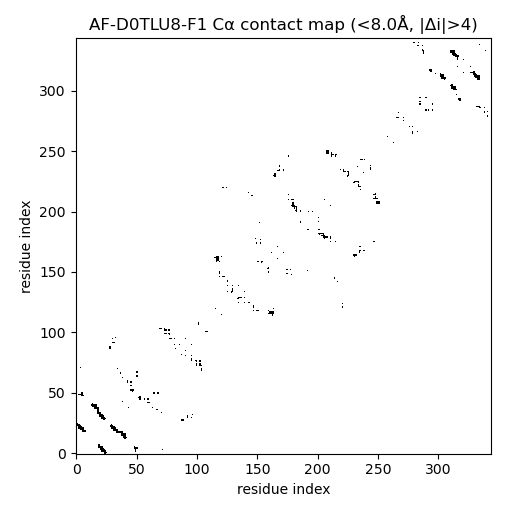 200 ? -15.773 6.532 -1.640 1.00 77.56 200 CYS A C 1
ATOM 1668 O O . CYS A 1 200 ? -14.597 6.814 -1.879 1.00 77.56 200 CYS A O 1
ATOM 1670 N N . LEU A 1 201 ? -16.797 7.200 -2.182 1.00 83.88 201 LEU A N 1
ATOM 1671 C CA . LEU A 1 201 ? -16.601 8.383 -3.008 1.00 83.88 201 LEU A CA 1
ATOM 1672 C C . LEU A 1 201 ? -16.045 9.528 -2.150 1.00 83.88 201 LEU A C 1
ATOM 1674 O O . LEU A 1 201 ? -16.577 9.802 -1.072 1.00 83.88 201 LEU A O 1
ATOM 1678 N N . PRO A 1 202 ? -14.979 10.210 -2.601 1.00 85.00 202 PRO A N 1
ATOM 1679 C CA . PRO A 1 202 ? -14.468 11.380 -1.906 1.00 85.00 202 PRO A CA 1
ATOM 1680 C C . PRO A 1 202 ? -15.512 12.502 -1.911 1.00 85.00 202 PRO A C 1
ATOM 1682 O O . PRO A 1 202 ? -15.750 13.124 -2.938 1.00 85.00 202 PRO A O 1
ATOM 1685 N N . THR A 1 203 ? -16.131 12.778 -0.763 1.00 86.50 203 THR A N 1
ATOM 1686 C CA . THR A 1 203 ? -17.129 13.857 -0.635 1.00 86.50 203 THR A CA 1
ATOM 1687 C C . THR A 1 203 ? -16.575 15.129 -0.001 1.00 86.50 203 THR A C 1
ATOM 1689 O O . THR A 1 203 ? -17.213 16.174 -0.048 1.00 86.50 203 THR A O 1
ATOM 1692 N N . LYS A 1 204 ? -15.426 15.039 0.675 1.00 89.56 204 LYS A N 1
ATOM 1693 C CA . LYS A 1 204 ? -14.817 16.130 1.447 1.00 89.56 204 LYS A CA 1
ATOM 1694 C C . LYS A 1 204 ? -13.300 16.105 1.308 1.00 89.56 204 LYS A C 1
ATOM 1696 O O . LYS A 1 204 ? -12.722 15.109 0.865 1.00 89.56 204 LYS A O 1
ATOM 1701 N N . GLU A 1 205 ? -12.669 17.194 1.731 1.00 91.25 205 GLU A N 1
ATOM 1702 C CA . GLU A 1 205 ? -11.219 17.273 1.856 1.00 91.25 205 GLU A CA 1
ATOM 1703 C C . GLU A 1 205 ? -10.690 16.202 2.817 1.00 91.25 205 GLU A C 1
ATOM 1705 O O . GLU A 1 205 ? -11.275 15.931 3.871 1.00 91.25 205 GLU A O 1
ATOM 1710 N N . ARG A 1 206 ? -9.583 15.557 2.437 1.00 90.44 206 ARG A N 1
ATOM 1711 C CA . ARG A 1 206 ? -8.972 14.516 3.266 1.00 90.44 206 ARG A CA 1
ATOM 1712 C C . ARG A 1 206 ? -8.196 15.110 4.433 1.00 90.44 206 ARG A C 1
ATOM 1714 O O . ARG A 1 206 ? -7.497 16.105 4.299 1.00 90.44 206 ARG A O 1
ATOM 1721 N N . ALA A 1 207 ? -8.224 14.414 5.566 1.00 89.81 207 ALA A N 1
ATOM 1722 C CA . ALA A 1 207 ? -7.407 14.782 6.714 1.00 89.81 207 ALA A CA 1
ATOM 1723 C C . ALA A 1 207 ? -5.902 14.669 6.402 1.00 89.81 207 ALA A C 1
ATOM 1725 O O . ALA A 1 207 ? -5.459 13.713 5.754 1.00 89.81 207 ALA A O 1
ATOM 1726 N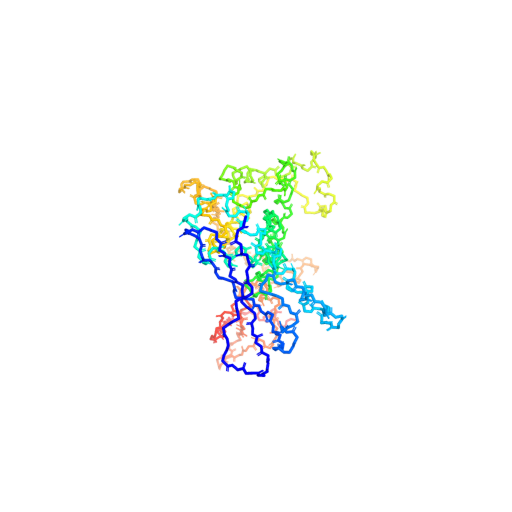 N . GLN A 1 208 ? -5.107 15.585 6.965 1.00 88.12 208 GLN A N 1
ATOM 1727 C CA . GLN A 1 208 ? -3.644 15.631 6.825 1.00 88.12 208 GLN A CA 1
ATOM 1728 C C . GLN A 1 208 ? -2.980 14.271 7.100 1.00 88.12 208 GLN A C 1
ATOM 1730 O O . GLN A 1 208 ? -2.145 13.832 6.310 1.00 88.12 208 GLN A O 1
ATOM 1735 N N . ASN A 1 209 ? -3.384 13.565 8.162 1.00 89.56 209 ASN A N 1
ATOM 1736 C CA . ASN A 1 209 ? -2.810 12.257 8.507 1.00 89.56 209 ASN A CA 1
ATOM 1737 C C . ASN A 1 209 ? -3.078 11.202 7.426 1.00 89.56 209 ASN A C 1
ATOM 1739 O O . ASN A 1 209 ? -2.201 10.402 7.113 1.00 89.56 209 ASN A O 1
ATOM 1743 N N . THR A 1 210 ? -4.261 11.228 6.802 1.00 90.25 210 THR A N 1
ATOM 1744 C CA . THR A 1 210 ? -4.610 10.283 5.728 1.00 90.25 210 THR A CA 1
ATOM 1745 C C . THR A 1 210 ? -3.704 10.487 4.516 1.00 90.25 210 THR A C 1
ATOM 1747 O O . THR A 1 210 ? -3.180 9.518 3.964 1.00 90.25 210 THR A O 1
ATOM 1750 N N . VAL A 1 211 ? -3.476 11.743 4.124 1.00 91.94 211 VAL A N 1
ATOM 1751 C CA . VAL A 1 211 ? -2.565 12.074 3.021 1.00 91.94 211 VAL A CA 1
ATOM 1752 C C . VAL A 1 211 ? -1.121 11.718 3.386 1.00 91.94 211 VAL A C 1
ATOM 1754 O O . VAL A 1 211 ? -0.431 11.082 2.593 1.00 91.94 211 VAL A O 1
ATOM 1757 N N . ALA A 1 212 ? -0.674 12.030 4.605 1.00 91.38 212 ALA A N 1
ATOM 1758 C CA . ALA A 1 212 ? 0.676 11.711 5.067 1.00 91.38 212 ALA A CA 1
ATOM 1759 C C . ALA A 1 212 ? 0.959 10.196 5.075 1.00 91.38 212 ALA A C 1
ATOM 1761 O O . ALA A 1 212 ? 2.046 9.782 4.671 1.00 91.38 212 ALA A O 1
ATOM 1762 N N . ILE A 1 213 ? -0.009 9.360 5.477 1.00 91.62 213 ILE A N 1
ATOM 1763 C CA . ILE A 1 213 ? 0.107 7.891 5.426 1.00 91.62 213 ILE A CA 1
ATOM 1764 C C . ILE A 1 213 ? 0.276 7.415 3.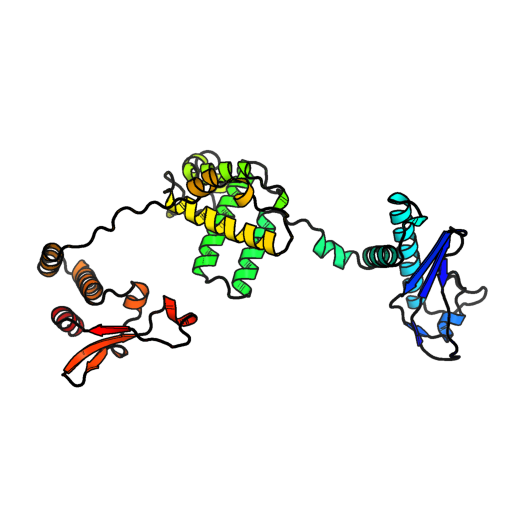979 1.00 91.62 213 ILE A C 1
ATOM 1766 O O . ILE A 1 213 ? 1.185 6.636 3.692 1.00 91.62 213 ILE A O 1
ATOM 1770 N N . LYS A 1 214 ? -0.547 7.919 3.051 1.00 93.69 214 LYS A N 1
ATOM 1771 C CA . LYS A 1 214 ? -0.452 7.581 1.620 1.00 93.69 214 LYS A CA 1
ATOM 1772 C C . LYS A 1 214 ? 0.904 7.973 1.033 1.00 93.69 214 LYS A C 1
ATOM 1774 O O . LYS A 1 214 ? 1.537 7.178 0.346 1.00 93.69 214 LYS A O 1
ATOM 1779 N N . LEU A 1 215 ? 1.403 9.161 1.358 1.00 93.88 215 LEU A N 1
ATOM 1780 C CA . LEU A 1 215 ? 2.719 9.601 0.895 1.00 93.88 215 LEU A CA 1
ATOM 1781 C C . LEU A 1 215 ? 3.856 8.774 1.507 1.00 93.88 215 LEU A C 1
ATOM 1783 O O . LEU A 1 215 ? 4.832 8.499 0.818 1.00 93.88 215 LEU A O 1
ATOM 1787 N N . ARG A 1 216 ? 3.721 8.299 2.750 1.00 92.50 216 ARG A N 1
ATOM 1788 C CA . ARG A 1 216 ? 4.665 7.340 3.354 1.00 92.50 216 ARG A CA 1
ATOM 1789 C C . ARG A 1 216 ? 4.680 5.998 2.629 1.00 92.50 216 ARG A C 1
ATOM 1791 O O . ARG A 1 216 ? 5.739 5.406 2.445 1.00 92.50 216 ARG A O 1
ATOM 1798 N N . MET A 1 217 ? 3.519 5.529 2.185 1.00 93.62 217 MET A N 1
ATOM 1799 C CA . MET A 1 217 ? 3.420 4.312 1.382 1.00 93.62 217 MET A CA 1
ATOM 1800 C C . MET A 1 217 ? 4.100 4.477 0.023 1.00 93.62 217 MET A C 1
ATOM 1802 O O . MET A 1 217 ? 4.840 3.589 -0.394 1.00 93.62 217 MET A O 1
ATOM 1806 N N . LEU A 1 218 ? 3.895 5.619 -0.640 1.00 94.88 218 LEU A N 1
ATOM 1807 C CA . LEU A 1 218 ? 4.593 5.939 -1.885 1.00 94.88 218 LEU A CA 1
ATOM 1808 C C . LEU A 1 218 ? 6.105 6.102 -1.665 1.00 94.88 218 LEU A C 1
ATOM 1810 O O . LEU A 1 218 ? 6.895 5.657 -2.488 1.00 94.88 218 LEU A O 1
ATOM 1814 N N . GLN A 1 219 ? 6.521 6.678 -0.537 1.00 93.62 219 GLN A N 1
ATOM 1815 C CA . GLN A 1 219 ? 7.932 6.774 -0.168 1.00 93.62 219 GLN A CA 1
ATOM 1816 C C . GLN A 1 219 ? 8.578 5.398 -0.032 1.00 93.62 219 GLN A C 1
ATOM 1818 O O . GLN A 1 219 ? 9.660 5.214 -0.571 1.00 93.62 219 GLN A O 1
ATOM 1823 N N . ALA A 1 220 ? 7.921 4.441 0.630 1.00 93.50 220 ALA A N 1
ATOM 1824 C CA . ALA A 1 220 ? 8.442 3.080 0.753 1.00 93.50 220 ALA A CA 1
ATOM 1825 C C . ALA A 1 220 ? 8.685 2.428 -0.620 1.00 93.50 220 ALA A C 1
ATOM 1827 O O . ALA A 1 220 ? 9.699 1.770 -0.807 1.00 93.50 220 ALA A O 1
ATOM 1828 N N . PHE A 1 221 ? 7.796 2.671 -1.586 1.00 95.38 221 PHE A N 1
ATOM 1829 C CA . PHE A 1 221 ? 7.988 2.232 -2.968 1.00 95.38 221 PHE A CA 1
ATOM 1830 C C . PHE A 1 221 ? 9.222 2.879 -3.620 1.00 95.38 221 PHE A C 1
ATOM 1832 O O . PHE A 1 221 ? 10.071 2.178 -4.151 1.00 95.38 221 PHE A O 1
ATOM 1839 N N . TYR A 1 222 ? 9.378 4.203 -3.536 1.00 94.19 222 TYR A N 1
ATOM 1840 C CA . TYR A 1 222 ? 10.553 4.869 -4.116 1.00 94.19 222 TYR A CA 1
ATOM 1841 C C . TYR A 1 222 ? 11.867 4.551 -3.393 1.00 94.19 222 TYR A C 1
ATOM 1843 O O . TYR A 1 222 ? 12.924 4.681 -3.997 1.00 94.19 222 TYR A O 1
ATOM 1851 N N . THR A 1 223 ? 11.821 4.187 -2.112 1.00 92.81 223 THR A N 1
ATOM 1852 C CA . THR A 1 223 ? 12.996 3.687 -1.387 1.00 92.81 223 THR A CA 1
ATOM 1853 C C . THR A 1 223 ? 13.419 2.326 -1.922 1.00 92.81 223 THR A C 1
ATOM 1855 O O . THR A 1 223 ? 14.596 2.135 -2.177 1.00 92.81 223 THR A O 1
ATOM 1858 N N . GLU A 1 224 ? 12.470 1.430 -2.182 1.00 91.81 224 GLU A N 1
ATOM 1859 C CA . GLU A 1 224 ? 12.757 0.127 -2.788 1.00 91.81 224 GLU A CA 1
ATOM 1860 C C . GLU A 1 224 ? 13.346 0.265 -4.204 1.00 91.81 224 GLU A C 1
ATOM 1862 O O . GLU A 1 224 ? 14.312 -0.415 -4.530 1.00 91.81 224 GLU A O 1
ATOM 1867 N N . LEU A 1 225 ? 12.848 1.207 -5.015 1.00 91.62 225 LEU A N 1
ATOM 1868 C CA . LEU A 1 225 ? 13.447 1.513 -6.324 1.00 91.62 225 LEU A CA 1
ATOM 1869 C C . LEU A 1 225 ? 14.892 2.018 -6.228 1.00 91.62 225 LEU A C 1
ATOM 1871 O O . LEU A 1 225 ? 15.712 1.696 -7.082 1.00 91.62 225 LEU A O 1
ATOM 1875 N N . GLU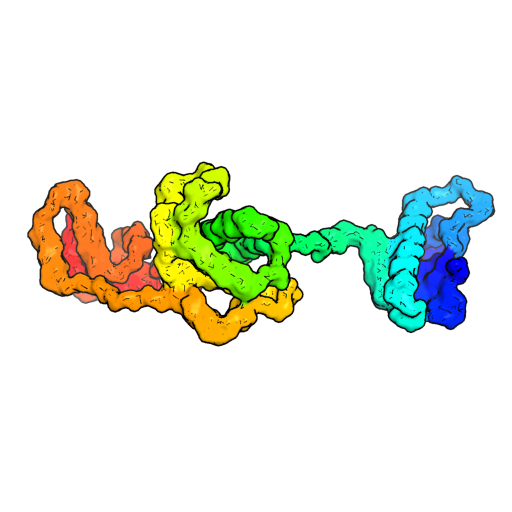 A 1 226 ? 15.185 2.836 -5.216 1.00 90.06 226 GLU A N 1
ATOM 1876 C CA . GLU A 1 226 ? 16.531 3.357 -4.953 1.00 90.06 226 GLU A CA 1
ATOM 1877 C C . GLU A 1 226 ? 17.464 2.241 -4.447 1.00 90.06 226 GLU A C 1
ATOM 1879 O O . GLU A 1 226 ? 18.630 2.218 -4.806 1.00 90.06 226 GLU A O 1
ATOM 1884 N N . GLU A 1 227 ? 16.957 1.283 -3.663 1.00 89.06 227 GLU A N 1
ATOM 1885 C CA . GLU A 1 227 ? 17.712 0.110 -3.188 1.00 89.06 227 GLU A CA 1
ATOM 1886 C C . GLU A 1 227 ? 17.999 -0.923 -4.288 1.00 89.06 227 GLU A C 1
ATOM 1888 O O . GLU A 1 227 ? 18.973 -1.666 -4.184 1.00 89.06 227 GLU A O 1
ATOM 1893 N N . ARG A 1 228 ? 17.162 -0.985 -5.332 1.00 84.25 228 ARG A N 1
ATOM 1894 C CA . ARG A 1 228 ? 17.357 -1.855 -6.505 1.00 84.25 228 ARG A CA 1
ATOM 1895 C C . ARG A 1 228 ? 18.115 -1.184 -7.656 1.00 84.25 228 ARG A C 1
ATOM 1897 O O . ARG A 1 228 ? 18.150 -1.745 -8.748 1.00 84.25 228 ARG A O 1
ATOM 1904 N N . ASP A 1 229 ? 18.669 0.009 -7.431 1.00 83.94 229 ASP A N 1
ATOM 1905 C CA . ASP A 1 229 ? 19.361 0.819 -8.443 1.00 83.94 229 ASP A CA 1
ATOM 1906 C C . ASP A 1 229 ? 18.512 1.097 -9.710 1.00 83.94 229 ASP A C 1
ATOM 1908 O O . ASP A 1 229 ? 19.035 1.371 -10.789 1.00 83.94 229 ASP A O 1
ATOM 1912 N N . GLU A 1 230 ? 17.175 1.065 -9.595 1.00 84.06 230 GLU A N 1
ATOM 1913 C CA . GLU A 1 230 ? 16.255 1.380 -10.704 1.00 84.06 230 GLU A CA 1
ATOM 1914 C C . GLU A 1 230 ? 16.111 2.898 -10.917 1.00 84.06 230 GLU A C 1
ATOM 1916 O O . GLU A 1 230 ? 15.734 3.361 -11.998 1.00 84.06 230 GLU A O 1
ATOM 1921 N N . ILE A 1 231 ? 16.400 3.687 -9.877 1.00 87.69 231 ILE A N 1
ATOM 1922 C CA . ILE A 1 231 ? 16.465 5.150 -9.917 1.00 87.69 231 ILE A CA 1
ATOM 1923 C C . ILE A 1 231 ? 17.697 5.639 -9.155 1.00 87.69 231 ILE A C 1
ATOM 1925 O O . ILE A 1 231 ? 18.044 5.091 -8.116 1.00 87.69 231 ILE A O 1
ATOM 1929 N N . GLU A 1 232 ? 18.299 6.740 -9.605 1.00 85.25 232 GLU A N 1
ATOM 1930 C CA . GLU A 1 232 ? 19.453 7.326 -8.907 1.00 85.25 232 GLU A CA 1
ATOM 1931 C C . GLU A 1 232 ? 19.065 7.988 -7.577 1.00 85.25 232 GLU A C 1
ATOM 1933 O O . GLU A 1 232 ? 19.769 7.874 -6.578 1.00 85.25 232 GLU A O 1
ATOM 1938 N N . VAL A 1 233 ? 17.963 8.752 -7.568 1.00 88.62 233 VAL A N 1
ATOM 1939 C CA . VAL A 1 233 ? 17.557 9.546 -6.400 1.00 88.62 233 VAL A CA 1
ATOM 1940 C C . VAL A 1 233 ? 16.039 9.654 -6.310 1.00 88.62 233 VAL A C 1
ATOM 1942 O O . VAL A 1 233 ? 15.381 10.200 -7.201 1.00 88.62 233 VAL A O 1
ATOM 1945 N N . SER A 1 234 ? 15.498 9.245 -5.162 1.00 88.81 234 SER A N 1
ATOM 1946 C CA . SER A 1 234 ? 14.072 9.343 -4.837 1.00 88.81 234 SER A CA 1
ATOM 1947 C C . SER A 1 234 ? 13.526 10.788 -4.892 1.00 88.81 234 SER A C 1
ATOM 1949 O O . SER A 1 234 ? 14.146 11.704 -4.328 1.00 88.81 234 SER A O 1
ATOM 1951 N N . PRO A 1 235 ? 12.313 11.024 -5.443 1.00 88.75 235 PRO A N 1
ATOM 1952 C CA . PRO A 1 235 ? 11.669 12.345 -5.438 1.00 88.75 235 PRO A CA 1
ATOM 1953 C C . PRO A 1 235 ? 11.440 12.879 -4.014 1.00 88.75 235 PRO A C 1
ATOM 1955 O O . PRO A 1 235 ? 11.509 14.084 -3.771 1.00 88.75 235 PRO A O 1
ATOM 1958 N N . PHE A 1 236 ? 11.280 11.990 -3.026 1.00 88.88 236 PHE A N 1
ATOM 1959 C CA . PHE A 1 236 ? 11.154 12.372 -1.617 1.00 88.88 236 PHE A CA 1
ATOM 1960 C C . PHE A 1 236 ? 12.450 12.922 -1.015 1.00 88.88 236 PHE A C 1
ATOM 1962 O O . PHE A 1 236 ? 12.388 13.714 -0.071 1.00 88.88 236 PHE A O 1
ATOM 1969 N N . ARG A 1 237 ? 13.621 12.510 -1.522 1.00 85.81 237 ARG A N 1
ATOM 1970 C CA . ARG A 1 237 ? 14.913 13.093 -1.124 1.00 85.81 237 ARG A CA 1
ATOM 1971 C C . ARG A 1 237 ? 15.104 14.469 -1.770 1.00 85.81 237 ARG A C 1
ATOM 1973 O O . ARG A 1 237 ? 15.569 15.387 -1.095 1.00 85.81 237 ARG A O 1
ATOM 1980 N N . LYS A 1 238 ? 14.643 14.639 -3.015 1.00 85.25 238 LYS A N 1
ATOM 1981 C CA . LYS A 1 238 ? 14.716 15.901 -3.778 1.00 85.25 238 LYS A CA 1
ATOM 1982 C C . LYS A 1 238 ? 13.853 17.040 -3.204 1.00 85.25 238 LYS A C 1
ATOM 1984 O O . LYS A 1 238 ? 14.177 18.200 -3.421 1.00 85.25 238 LYS A O 1
ATOM 1989 N N . LEU A 1 239 ? 12.821 16.748 -2.402 1.00 79.88 239 LEU A N 1
ATOM 1990 C CA . LEU A 1 239 ? 11.986 17.765 -1.731 1.00 79.88 239 LEU A CA 1
ATOM 1991 C C . LEU A 1 239 ? 12.744 18.662 -0.723 1.00 79.88 239 LEU A C 1
ATOM 1993 O O . LEU A 1 239 ? 12.228 19.703 -0.312 1.00 79.88 239 LEU A O 1
ATOM 1997 N N . GLY A 1 240 ? 13.949 18.277 -0.289 1.00 75.62 240 GLY A N 1
ATOM 1998 C CA . GLY A 1 240 ? 14.678 18.966 0.779 1.00 75.62 240 GLY A CA 1
ATOM 1999 C C . GLY A 1 240 ? 14.055 18.750 2.171 1.00 75.62 240 GLY A C 1
ATOM 2000 O O . GLY A 1 240 ? 12.895 18.354 2.318 1.00 75.62 240 GLY A O 1
ATOM 2001 N N . ARG A 1 241 ? 14.829 18.996 3.243 1.00 78.75 241 ARG A N 1
ATOM 2002 C CA . ARG A 1 241 ? 14.422 18.668 4.632 1.00 78.75 241 ARG A CA 1
ATOM 2003 C C . ARG A 1 241 ? 13.101 19.320 5.060 1.00 78.75 241 ARG A C 1
ATOM 2005 O O . ARG A 1 241 ? 12.256 18.646 5.646 1.00 78.75 241 ARG A O 1
ATOM 2012 N N . ASN A 1 242 ? 12.915 20.607 4.767 1.00 79.12 242 ASN A N 1
ATOM 2013 C CA . ASN A 1 242 ? 11.772 21.376 5.269 1.00 79.12 242 ASN A CA 1
ATOM 2014 C C . ASN A 1 242 ? 10.455 20.961 4.604 1.00 79.12 242 ASN A C 1
ATOM 2016 O O . ASN A 1 242 ? 9.480 20.683 5.306 1.00 79.12 242 ASN A O 1
ATOM 2020 N N . ARG A 1 243 ? 10.430 20.841 3.267 1.00 77.88 243 ARG A N 1
ATOM 2021 C CA . ARG A 1 243 ? 9.221 20.400 2.551 1.00 77.88 243 ARG A CA 1
ATOM 2022 C C . ARG A 1 243 ? 8.899 18.947 2.881 1.00 77.88 243 ARG A C 1
ATOM 2024 O O . ARG A 1 243 ? 7.748 18.649 3.169 1.00 77.88 243 ARG A O 1
ATOM 2031 N N . ARG A 1 244 ? 9.902 18.063 2.971 1.00 78.81 244 ARG A N 1
ATOM 2032 C CA . ARG A 1 244 ? 9.693 16.669 3.400 1.00 78.81 244 ARG A CA 1
ATOM 2033 C C . ARG A 1 244 ? 9.045 16.583 4.786 1.00 78.81 244 ARG A C 1
ATOM 2035 O O . ARG A 1 244 ? 8.110 15.806 4.965 1.00 78.81 244 ARG A O 1
ATOM 2042 N N . LYS A 1 245 ? 9.494 17.397 5.752 1.00 80.19 245 LYS A N 1
ATOM 2043 C CA . LYS A 1 245 ? 8.898 17.447 7.100 1.00 80.19 245 LYS A CA 1
ATOM 2044 C C . LYS A 1 245 ? 7.445 17.924 7.062 1.00 80.19 245 LYS A C 1
ATOM 2046 O O . LYS A 1 245 ? 6.610 17.338 7.738 1.00 80.19 245 LYS A O 1
ATOM 2051 N N . ALA A 1 246 ? 7.135 18.944 6.262 1.00 77.19 246 ALA A N 1
ATOM 2052 C CA . ALA A 1 246 ? 5.769 19.449 6.108 1.00 77.19 246 ALA A CA 1
ATOM 2053 C C . ALA A 1 246 ? 4.837 18.428 5.429 1.00 77.19 246 ALA A C 1
ATOM 2055 O O . ALA A 1 246 ? 3.715 18.205 5.881 1.00 77.19 246 ALA A O 1
ATOM 2056 N N . VAL A 1 247 ? 5.323 17.764 4.379 1.00 77.62 247 VAL A N 1
ATOM 2057 C CA . VAL A 1 247 ? 4.584 16.750 3.617 1.00 77.62 247 VAL A CA 1
ATOM 2058 C C . VAL A 1 247 ? 4.232 15.536 4.479 1.00 77.62 247 VAL A C 1
ATOM 2060 O O . VAL A 1 247 ? 3.122 15.019 4.380 1.00 77.62 247 VAL A O 1
ATOM 2063 N N . MET A 1 248 ? 5.154 15.113 5.348 1.00 79.75 248 MET A N 1
ATOM 2064 C CA . MET A 1 248 ? 5.008 13.905 6.166 1.00 79.75 248 MET A CA 1
ATOM 2065 C C . MET A 1 248 ? 4.470 14.154 7.577 1.00 79.75 248 MET A C 1
ATOM 2067 O O . MET A 1 248 ? 4.363 13.202 8.352 1.00 79.75 248 MET A O 1
ATOM 2071 N N . LYS A 1 249 ? 4.145 15.403 7.933 1.00 81.81 249 LYS A N 1
ATOM 2072 C CA . LYS A 1 249 ? 3.681 15.749 9.280 1.00 81.81 249 LYS A CA 1
ATOM 2073 C C . LYS A 1 249 ? 2.337 15.083 9.569 1.00 81.81 249 LYS A C 1
ATOM 2075 O O . LYS A 1 249 ? 1.352 15.368 8.887 1.00 81.81 249 LYS A O 1
ATOM 2080 N N . GLU A 1 250 ? 2.305 14.253 10.605 1.00 81.00 250 GLU A N 1
ATOM 2081 C CA . GLU A 1 250 ? 1.073 13.850 11.278 1.00 81.00 250 GLU A CA 1
ATOM 2082 C C . GLU A 1 250 ? 0.796 14.803 12.440 1.00 81.00 250 GLU A C 1
ATOM 2084 O O . GLU A 1 250 ? 1.725 15.264 13.108 1.00 81.00 250 GLU A O 1
ATOM 2089 N N . SER A 1 251 ? -0.476 15.114 12.661 1.00 74.56 251 SER A N 1
ATOM 2090 C CA . SER A 1 251 ? -0.942 15.867 13.821 1.00 74.56 251 SER A CA 1
ATOM 2091 C C . SER A 1 251 ? -1.893 14.981 14.605 1.00 74.56 251 SER A C 1
ATOM 2093 O O . SER A 1 251 ? -2.857 14.465 14.041 1.00 74.56 251 SER A O 1
ATOM 2095 N N . TYR A 1 252 ? -1.609 14.797 15.886 1.00 73.62 252 TYR A N 1
ATOM 2096 C CA . TYR A 1 252 ? -2.489 14.104 16.812 1.00 73.62 252 TYR A CA 1
ATOM 2097 C C . TYR A 1 252 ? -2.854 15.094 17.902 1.00 73.62 252 TYR A C 1
ATOM 2099 O O . TYR A 1 252 ? -1.963 15.678 18.522 1.00 73.62 252 TYR A O 1
ATOM 2107 N N . ASP A 1 253 ? -4.150 15.291 18.107 1.00 73.50 253 ASP A N 1
ATOM 2108 C CA . ASP A 1 253 ? -4.628 15.975 19.299 1.00 73.50 253 ASP A CA 1
ATOM 2109 C C . ASP A 1 253 ? -4.410 15.077 20.520 1.00 73.50 253 ASP A C 1
ATOM 2111 O O . ASP A 1 253 ? -4.208 13.862 20.393 1.00 73.50 253 ASP A O 1
ATOM 2115 N N . ALA A 1 254 ? -4.429 15.679 21.709 1.00 77.62 254 ALA A N 1
ATOM 2116 C CA . ALA A 1 254 ? -4.352 14.908 22.938 1.00 77.62 254 ALA A CA 1
ATOM 2117 C C . ALA A 1 254 ? -5.521 13.903 22.970 1.00 77.62 254 ALA A C 1
ATOM 2119 O O . ALA A 1 254 ? -6.672 14.312 22.789 1.00 77.62 254 ALA A O 1
ATOM 2120 N N . PRO A 1 255 ? -5.254 12.599 23.161 1.00 78.44 255 PRO A N 1
ATOM 2121 C CA . PRO A 1 255 ? -6.315 11.610 23.269 1.00 78.44 255 PRO A CA 1
ATOM 2122 C C . PRO A 1 255 ? -7.253 11.982 24.419 1.00 78.44 255 PRO A C 1
ATOM 2124 O O . PRO A 1 255 ? -6.808 12.282 25.527 1.00 78.44 255 PRO A O 1
ATOM 2127 N N . ILE A 1 256 ? -8.554 11.974 24.135 1.00 84.00 256 ILE A N 1
ATOM 2128 C CA . ILE A 1 256 ? -9.594 12.198 25.136 1.00 84.00 256 ILE A CA 1
ATOM 2129 C C . ILE A 1 256 ? -9.853 10.855 25.814 1.00 84.00 256 ILE A C 1
ATOM 2131 O O . ILE A 1 256 ? -10.203 9.877 25.150 1.00 84.00 256 ILE A O 1
ATOM 2135 N N . TYR A 1 257 ? -9.654 10.811 27.126 1.00 87.50 257 TYR A N 1
ATOM 2136 C CA . TYR A 1 257 ? -9.909 9.632 27.943 1.00 87.50 257 TYR A CA 1
ATOM 2137 C C . TYR A 1 257 ? -11.213 9.798 28.712 1.00 87.50 257 TYR A C 1
ATOM 2139 O O . TYR A 1 257 ? -11.585 10.911 29.075 1.00 87.50 257 TYR A O 1
ATOM 2147 N N . LEU A 1 258 ? -11.871 8.674 28.981 1.00 91.00 258 LEU A N 1
ATOM 2148 C CA . LEU A 1 258 ? -13.042 8.630 29.845 1.00 91.00 258 LEU A CA 1
ATOM 2149 C C . LEU A 1 258 ? -12.604 8.804 31.305 1.00 91.00 258 LEU A C 1
ATOM 2151 O O . LEU A 1 258 ? -11.716 8.087 31.775 1.00 91.00 258 LEU A O 1
ATOM 2155 N N . LEU A 1 259 ? -13.229 9.730 32.026 1.00 92.88 259 LEU A N 1
ATOM 2156 C CA . LEU A 1 259 ? -13.013 9.898 33.460 1.00 92.88 259 LEU A CA 1
ATOM 2157 C C . LEU A 1 259 ? -13.702 8.777 34.248 1.00 92.88 259 LEU A C 1
ATOM 2159 O O . LEU A 1 259 ? -14.673 8.166 33.798 1.00 92.88 259 LEU A O 1
ATOM 2163 N N . GLN A 1 260 ? -13.239 8.534 35.474 1.00 90.06 260 GLN A N 1
ATOM 2164 C CA . GLN A 1 260 ? -13.836 7.524 36.353 1.00 90.06 260 GLN A CA 1
ATOM 2165 C C . GLN A 1 260 ? -15.332 7.784 36.601 1.00 90.06 260 GLN A C 1
ATOM 2167 O O . GLN A 1 260 ? -16.137 6.856 36.561 1.00 90.06 260 GLN A O 1
ATOM 2172 N N . GLU A 1 261 ? -15.714 9.043 36.820 1.00 93.88 261 GLU A N 1
ATOM 2173 C CA . GLU A 1 261 ? -17.112 9.444 37.023 1.00 93.88 261 GLU A CA 1
ATOM 2174 C C . GLU A 1 261 ? -17.978 9.160 35.789 1.00 93.88 261 GLU A C 1
ATOM 2176 O O . GLU A 1 261 ? -19.111 8.693 35.909 1.00 93.88 261 GLU A O 1
ATOM 2181 N N . GLU A 1 262 ? -17.429 9.382 34.594 1.00 93.38 262 GLU A N 1
ATOM 2182 C CA . GLU A 1 262 ? -18.112 9.110 33.331 1.00 93.38 262 GLU A CA 1
ATOM 2183 C C . GLU A 1 262 ? -18.292 7.603 33.113 1.00 93.38 262 GLU A C 1
ATOM 2185 O O . GLU A 1 262 ? -19.369 7.170 32.703 1.00 93.38 262 GLU A O 1
ATOM 2190 N N . LEU A 1 263 ? -17.291 6.786 33.462 1.00 92.00 263 LEU A N 1
ATOM 2191 C CA . LEU A 1 263 ? -17.403 5.325 33.421 1.00 92.00 263 LEU A CA 1
ATOM 2192 C C . LEU A 1 263 ? -18.487 4.809 34.373 1.00 92.00 263 LEU A C 1
ATOM 2194 O O . LEU A 1 263 ? -19.318 3.990 33.981 1.00 92.00 263 LEU A O 1
ATOM 2198 N N . LEU A 1 264 ? -18.514 5.313 35.610 1.00 91.81 264 LEU A N 1
ATOM 2199 C CA . LEU A 1 264 ? -19.543 4.960 36.591 1.00 91.81 264 LEU A CA 1
ATOM 2200 C C . LEU A 1 264 ? -20.937 5.371 36.109 1.00 91.81 264 LEU A C 1
ATOM 2202 O O . LEU A 1 264 ? -21.898 4.616 36.268 1.00 91.81 264 LEU A O 1
ATOM 2206 N N . LYS A 1 265 ? -21.051 6.537 35.466 1.00 93.88 265 LYS A N 1
ATOM 2207 C CA . LYS A 1 265 ? -22.303 6.981 34.853 1.00 93.88 265 LYS A CA 1
ATOM 2208 C C . LYS A 1 265 ? -22.758 6.013 33.763 1.00 93.88 265 LYS A C 1
ATOM 2210 O O . LYS A 1 265 ? -23.917 5.606 33.779 1.00 93.88 265 LYS A O 1
ATOM 2215 N N . VAL A 1 266 ? -21.866 5.598 32.860 1.00 91.75 266 VAL A N 1
ATOM 2216 C CA . VAL A 1 266 ? -22.183 4.603 31.819 1.00 91.75 266 VAL A CA 1
ATOM 2217 C C . VAL A 1 266 ? -22.638 3.288 32.451 1.00 91.75 266 VAL A C 1
ATOM 2219 O O . VAL A 1 266 ? -23.665 2.743 32.051 1.00 91.75 266 VAL A O 1
ATOM 2222 N N . MET A 1 267 ? -21.934 2.812 33.478 1.00 91.00 267 MET A N 1
ATOM 2223 C CA . MET A 1 267 ? -22.261 1.570 34.181 1.00 91.00 267 MET A CA 1
ATOM 2224 C C . MET A 1 267 ? -23.672 1.593 34.787 1.00 91.00 267 MET A C 1
ATOM 2226 O O . MET A 1 267 ? -24.414 0.623 34.639 1.00 91.00 267 MET A O 1
ATOM 2230 N N . ASN A 1 268 ? -24.080 2.718 35.377 1.00 92.12 268 ASN A N 1
ATOM 2231 C CA . ASN A 1 268 ? -25.367 2.854 36.065 1.00 92.12 268 ASN A CA 1
ATOM 2232 C C . ASN A 1 268 ? -26.526 3.316 35.166 1.00 92.12 268 ASN A C 1
ATOM 2234 O O . ASN A 1 268 ? -27.672 3.307 35.599 1.00 92.12 268 ASN A O 1
ATOM 2238 N N . THR A 1 269 ? -26.257 3.734 33.927 1.00 93.56 269 THR A N 1
ATOM 2239 C CA . THR A 1 269 ? -27.306 4.219 33.017 1.00 93.56 269 THR A CA 1
ATOM 2240 C C . THR A 1 269 ? -28.106 3.048 32.454 1.00 93.56 269 THR A C 1
ATOM 2242 O O . THR A 1 269 ? -27.529 2.153 31.835 1.00 93.56 269 THR A O 1
ATOM 2245 N N . GLU A 1 270 ? -29.424 3.051 32.629 1.00 92.19 270 GLU A N 1
ATOM 2246 C CA . GLU A 1 270 ? -30.309 2.089 31.968 1.00 92.19 270 GLU A CA 1
ATOM 2247 C C . GLU A 1 270 ? -30.332 2.350 30.458 1.00 92.19 270 GLU A C 1
ATOM 2249 O O . GLU A 1 270 ? -30.491 3.486 30.008 1.00 92.19 270 GLU A O 1
ATOM 2254 N N . VAL A 1 271 ? -30.136 1.293 29.671 1.00 93.44 271 VAL A N 1
ATOM 2255 C CA . VAL A 1 271 ? -30.176 1.349 28.208 1.00 93.44 271 VAL A CA 1
ATOM 2256 C C . VAL A 1 271 ? -31.277 0.421 27.696 1.00 93.44 271 VAL A C 1
ATOM 2258 O O . VAL A 1 271 ? -31.587 -0.570 28.358 1.00 93.44 271 VAL A O 1
ATOM 2261 N N . PRO A 1 272 ? -31.879 0.710 26.529 1.00 94.69 272 PRO A N 1
ATOM 2262 C CA . PRO A 1 272 ? -32.801 -0.217 25.883 1.00 94.69 272 PRO A CA 1
ATOM 2263 C C . PRO A 1 272 ? -32.165 -1.598 25.707 1.00 94.69 272 PRO A C 1
ATOM 2265 O O . PRO A 1 272 ? -30.962 -1.692 25.465 1.00 94.69 272 PRO A O 1
ATOM 2268 N N . GLU A 1 273 ? -32.976 -2.655 25.736 1.00 92.00 273 GLU A N 1
ATOM 2269 C CA . GLU A 1 273 ? -32.515 -4.049 25.637 1.00 92.00 273 GLU A CA 1
ATOM 2270 C C . GLU A 1 273 ? -31.608 -4.294 24.415 1.00 92.00 273 GLU A C 1
ATOM 2272 O O . GLU A 1 273 ? -30.574 -4.945 24.522 1.00 92.00 273 GLU A O 1
ATOM 2277 N N . VAL A 1 274 ? -31.916 -3.648 23.285 1.00 94.62 274 VAL A N 1
ATOM 2278 C CA . VAL A 1 274 ? -31.129 -3.706 22.037 1.00 94.62 274 VAL A CA 1
ATOM 2279 C C . VAL A 1 274 ? -29.688 -3.192 22.204 1.00 94.62 274 VAL A C 1
ATOM 2281 O O . VAL A 1 274 ? -28.797 -3.589 21.460 1.00 94.62 274 VAL A O 1
ATOM 2284 N N . LEU A 1 275 ? -29.441 -2.297 23.162 1.00 94.31 275 LEU A N 1
ATOM 2285 C CA . LEU A 1 275 ? -28.125 -1.706 23.434 1.00 94.31 275 LEU A CA 1
ATOM 2286 C C . LEU A 1 275 ? -27.437 -2.313 24.660 1.00 94.31 275 LEU A C 1
ATOM 2288 O O . LEU A 1 275 ? -26.292 -1.956 24.947 1.00 94.31 275 LEU A O 1
ATOM 2292 N N . GLN A 1 276 ? -28.105 -3.219 25.375 1.00 92.50 276 GLN A N 1
ATOM 2293 C CA . GLN A 1 276 ? -27.573 -3.810 26.596 1.00 92.50 276 GLN A CA 1
ATOM 2294 C C . GLN A 1 276 ? -26.286 -4.595 26.314 1.00 92.50 276 GLN A C 1
ATOM 2296 O O . GLN A 1 276 ? -25.281 -4.371 26.984 1.00 92.50 276 GLN A O 1
ATOM 2301 N N . GLU A 1 277 ? -26.271 -5.418 25.263 1.00 91.31 277 GLU A N 1
ATOM 2302 C CA . GLU A 1 277 ? -25.080 -6.172 24.847 1.00 91.31 277 GLU A CA 1
ATOM 2303 C C . GLU A 1 277 ? -23.911 -5.239 24.486 1.00 91.31 277 GLU A C 1
ATOM 2305 O O . GLU A 1 277 ? -22.771 -5.460 24.897 1.00 91.31 277 GLU A O 1
ATOM 2310 N N . ALA A 1 278 ? -24.190 -4.141 23.776 1.00 92.69 278 ALA A N 1
ATOM 2311 C CA . ALA A 1 278 ? -23.173 -3.161 23.404 1.00 92.69 278 ALA A CA 1
ATOM 2312 C C . ALA A 1 278 ? -22.582 -2.450 24.633 1.00 92.69 278 ALA A C 1
ATOM 2314 O O . ALA A 1 278 ? -21.368 -2.240 24.701 1.00 92.69 278 ALA A O 1
ATOM 2315 N N . LYS A 1 279 ? -23.422 -2.113 25.622 1.00 92.56 279 LYS A N 1
ATOM 2316 C CA . LYS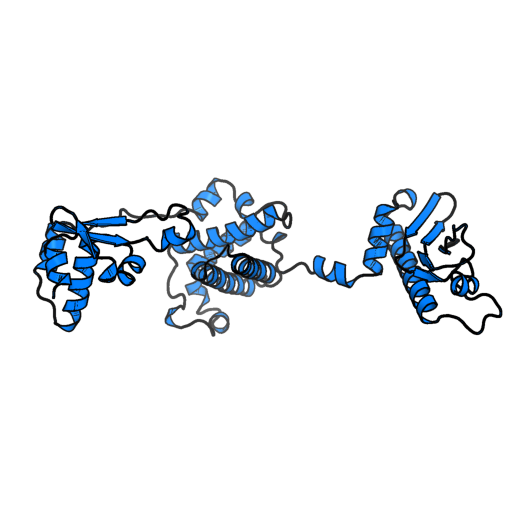 A 1 279 ? -22.987 -1.545 26.905 1.00 92.56 279 LYS A CA 1
ATOM 2317 C C . LYS A 1 279 ? -22.108 -2.531 27.675 1.00 92.56 279 LYS A C 1
ATOM 2319 O O . LYS A 1 279 ? -21.059 -2.140 28.180 1.00 92.56 279 LYS A O 1
ATOM 2324 N N . GLU A 1 280 ? -22.514 -3.793 27.760 1.00 92.19 280 GLU A N 1
ATOM 2325 C CA . GLU A 1 280 ? -21.768 -4.835 28.474 1.00 92.19 280 GLU A CA 1
ATOM 2326 C C . GLU A 1 280 ? -20.411 -5.091 27.805 1.00 92.19 280 GLU A C 1
ATOM 2328 O O . GLU A 1 280 ? -19.382 -5.063 28.481 1.00 92.19 280 GLU A O 1
ATOM 2333 N N . CYS A 1 281 ? -20.376 -5.190 26.472 1.00 91.50 281 CYS A N 1
ATOM 2334 C CA . CYS A 1 281 ? -19.132 -5.294 25.710 1.00 91.50 281 CYS A CA 1
ATOM 2335 C C . CYS A 1 281 ? -18.212 -4.084 25.912 1.00 91.50 281 CYS A C 1
ATOM 2337 O O . CYS A 1 281 ? -16.999 -4.240 26.038 1.00 91.50 281 CYS A O 1
ATOM 2339 N N . PHE A 1 282 ? -18.772 -2.872 25.954 1.00 92.62 282 PHE A N 1
ATOM 2340 C CA . PHE A 1 282 ? -18.002 -1.658 26.216 1.00 92.62 282 PHE A CA 1
ATOM 2341 C C . PHE A 1 282 ? -17.364 -1.681 27.612 1.00 92.62 282 PHE A C 1
ATOM 2343 O O . PHE A 1 282 ? -16.171 -1.411 27.742 1.00 92.62 282 PHE A O 1
ATOM 2350 N N . LEU A 1 283 ? -18.124 -2.060 28.645 1.00 92.75 283 LEU A N 1
ATOM 2351 C CA . LEU A 1 283 ? -17.622 -2.156 30.019 1.00 92.75 283 LEU A CA 1
ATOM 2352 C C . LEU A 1 283 ? -16.540 -3.234 30.164 1.00 92.75 283 LEU A C 1
ATOM 2354 O O . LEU A 1 283 ? -15.518 -2.986 30.803 1.00 92.75 283 LEU A O 1
ATOM 2358 N N . LEU A 1 284 ? -16.722 -4.400 29.539 1.00 92.25 284 LEU A N 1
ATOM 2359 C CA . LEU A 1 284 ? -15.703 -5.453 29.497 1.00 92.25 284 LEU A CA 1
ATOM 2360 C C . LEU A 1 284 ? -14.429 -4.975 28.792 1.00 92.25 284 LEU A C 1
ATOM 2362 O O . LEU A 1 284 ? -13.322 -5.193 29.278 1.00 92.25 284 LEU A O 1
ATOM 2366 N N . GLN A 1 285 ? -14.568 -4.250 27.684 1.00 91.50 285 GLN A N 1
ATOM 2367 C CA . GLN A 1 285 ? -13.426 -3.701 26.965 1.00 91.50 285 GLN A CA 1
ATOM 2368 C C . GLN A 1 285 ? -12.681 -2.623 27.773 1.00 91.50 285 GLN A C 1
ATOM 2370 O O . GLN A 1 285 ? -11.450 -2.573 27.731 1.00 91.50 285 GLN A O 1
ATOM 2375 N N . CYS A 1 286 ? -13.393 -1.798 28.550 1.00 91.19 286 CYS A N 1
ATOM 2376 C CA . CYS A 1 286 ? -12.789 -0.874 29.515 1.00 91.19 286 CYS A CA 1
ATOM 2377 C C . CYS A 1 286 ? -12.055 -1.608 30.646 1.00 91.19 286 CYS A C 1
ATOM 2379 O O . CYS A 1 286 ? -11.012 -1.134 31.091 1.00 91.19 286 CYS A O 1
ATOM 2381 N N . ALA A 1 287 ? -12.573 -2.756 31.093 1.00 90.31 287 ALA A N 1
ATOM 2382 C CA . ALA A 1 287 ? -11.950 -3.579 32.125 1.00 90.31 287 ALA A CA 1
ATOM 2383 C C . ALA A 1 287 ? -10.647 -4.227 31.645 1.00 90.31 287 ALA A C 1
ATOM 2385 O O . ALA A 1 287 ? -9.657 -4.243 32.372 1.00 90.31 287 ALA A O 1
ATOM 2386 N N . PHE A 1 288 ? -10.651 -4.770 30.426 1.00 89.94 288 PHE A N 1
ATOM 2387 C CA . PHE A 1 288 ? -9.508 -5.515 29.906 1.00 89.94 288 PHE A CA 1
ATOM 2388 C C . PHE A 1 288 ? -8.459 -4.612 29.262 1.00 89.94 288 PHE A C 1
ATOM 2390 O O . PHE A 1 288 ? -7.283 -4.953 29.261 1.00 89.94 288 PHE A O 1
ATOM 2397 N N . GLY A 1 289 ? -8.853 -3.482 28.666 1.00 87.81 289 GLY A N 1
ATOM 2398 C CA . GLY A 1 289 ? -7.920 -2.602 27.951 1.00 87.81 289 GLY A CA 1
ATOM 2399 C C . GLY A 1 289 ? -7.249 -3.265 26.737 1.00 87.81 289 GLY A C 1
ATOM 2400 O O . GLY A 1 289 ? -6.232 -2.778 26.238 1.00 87.81 289 GLY A O 1
ATOM 2401 N N . SER A 1 290 ? -7.798 -4.385 26.259 1.00 87.12 290 SER A N 1
ATOM 2402 C CA . SER A 1 290 ? -7.270 -5.138 25.120 1.00 87.12 290 SER A CA 1
ATOM 2403 C C . SER A 1 290 ? -7.488 -4.382 23.801 1.00 87.12 290 SER A C 1
ATOM 2405 O O . SER A 1 290 ? -8.272 -3.436 23.731 1.00 87.12 290 SER A O 1
ATOM 2407 N N . ARG A 1 291 ? -6.814 -4.750 22.705 1.00 87.31 291 ARG A N 1
ATOM 2408 C CA . ARG A 1 291 ? -7.182 -4.195 21.385 1.00 87.31 291 ARG A CA 1
ATOM 2409 C C . ARG A 1 291 ? -8.481 -4.832 20.914 1.00 87.31 291 ARG A C 1
ATOM 2411 O O . ARG A 1 291 ? -8.732 -5.983 21.222 1.00 87.31 291 ARG A O 1
ATOM 2418 N N . ILE A 1 292 ? -9.257 -4.135 20.084 1.00 87.69 292 ILE A N 1
ATOM 2419 C CA . ILE A 1 292 ? -10.571 -4.637 19.648 1.00 87.69 292 ILE A CA 1
ATOM 2420 C C . ILE A 1 292 ? -10.518 -6.005 18.944 1.00 87.69 292 ILE A C 1
ATOM 2422 O O . ILE A 1 292 ? -11.417 -6.815 19.118 1.00 87.69 292 ILE A O 1
ATOM 2426 N N . GLU A 1 293 ? -9.472 -6.281 18.162 1.00 84.25 293 GLU A N 1
ATOM 2427 C CA . GLU A 1 293 ? -9.314 -7.590 17.507 1.00 84.25 293 GLU A CA 1
ATOM 2428 C C . GLU A 1 293 ? -8.858 -8.677 18.488 1.00 84.25 293 GLU A C 1
ATOM 2430 O O . GLU A 1 293 ? -9.270 -9.824 18.355 1.00 84.25 293 GLU A O 1
ATOM 2435 N N . ASP A 1 294 ? -8.076 -8.305 19.508 1.00 87.75 294 ASP A N 1
ATOM 2436 C CA . ASP A 1 294 ? -7.729 -9.218 20.598 1.00 87.75 294 ASP A CA 1
ATOM 2437 C C . ASP A 1 294 ? -8.990 -9.547 21.417 1.00 87.75 294 ASP A C 1
ATOM 2439 O O . ASP A 1 294 ? -9.273 -10.717 21.642 1.00 87.75 294 ASP A O 1
ATOM 2443 N N . TYR A 1 295 ? -9.794 -8.531 21.760 1.00 89.56 295 TYR A N 1
ATOM 2444 C CA . TYR A 1 295 ? -11.069 -8.655 22.473 1.00 89.56 295 TYR A CA 1
ATOM 2445 C C . TYR A 1 295 ? -12.033 -9.624 21.786 1.00 89.56 295 TYR A C 1
ATOM 2447 O O . TYR A 1 295 ? -12.574 -10.519 22.424 1.00 89.56 295 TYR A O 1
ATOM 2455 N N . LYS A 1 296 ? -12.211 -9.486 20.465 1.00 87.56 296 LYS A N 1
ATOM 2456 C CA . LYS A 1 296 ? -13.076 -10.372 19.666 1.00 87.56 296 LYS A CA 1
ATOM 2457 C C . LYS A 1 296 ? -12.632 -11.835 19.679 1.00 87.56 296 LYS A C 1
ATOM 2459 O O . LYS A 1 296 ? -13.444 -12.709 19.399 1.00 87.56 296 LYS A O 1
ATOM 2464 N N . ALA A 1 297 ? -11.349 -12.089 19.925 1.00 86.00 297 ALA A N 1
ATOM 2465 C CA . ALA A 1 297 ? -10.781 -13.428 19.974 1.00 86.00 297 ALA A CA 1
ATOM 2466 C C . ALA A 1 297 ? -10.702 -13.996 21.399 1.00 86.00 297 ALA A C 1
ATOM 2468 O O . ALA A 1 297 ? -10.225 -15.118 21.567 1.00 86.00 297 ALA A O 1
ATOM 2469 N N . LEU A 1 298 ? -11.129 -13.238 22.416 1.00 87.56 298 LEU A N 1
ATOM 2470 C CA . LEU A 1 298 ? -11.210 -13.735 23.783 1.00 87.56 298 LEU A CA 1
ATOM 2471 C C . LEU A 1 298 ? -12.357 -14.737 23.912 1.00 87.56 298 LEU A C 1
ATOM 2473 O O . LEU A 1 298 ? -13.464 -14.529 23.419 1.00 87.56 298 LEU A O 1
ATOM 2477 N N . SER A 1 299 ? -12.081 -15.811 24.638 1.00 87.06 299 SER A N 1
ATOM 2478 C CA . SER A 1 299 ? -13.036 -16.861 24.968 1.00 87.06 299 SER A CA 1
ATOM 2479 C C . SER A 1 299 ? -12.719 -17.436 26.347 1.00 87.06 299 SER A C 1
ATOM 2481 O O . SER A 1 299 ? -11.676 -17.143 26.937 1.00 87.06 299 SER A O 1
ATOM 2483 N N . MET A 1 300 ? -13.635 -18.236 26.895 1.00 86.69 300 MET A N 1
ATOM 2484 C CA . MET A 1 300 ? -13.530 -18.742 28.270 1.00 86.69 300 MET A CA 1
ATOM 2485 C C . MET A 1 300 ? -12.304 -19.635 28.518 1.00 86.69 300 MET A C 1
ATOM 2487 O O . MET A 1 300 ? -11.856 -19.732 29.654 1.00 86.69 300 MET A O 1
ATOM 2491 N N . ASP A 1 301 ? -11.712 -20.234 27.481 1.00 86.81 301 ASP A N 1
ATOM 2492 C CA . ASP A 1 301 ? -10.445 -20.980 27.570 1.00 86.81 301 ASP A CA 1
ATOM 2493 C C . ASP A 1 301 ? -9.243 -20.089 27.926 1.00 86.81 301 ASP A C 1
ATOM 2495 O O . ASP A 1 301 ? -8.208 -20.595 28.354 1.00 86.81 301 ASP A O 1
ATOM 2499 N N . LYS A 1 302 ? -9.370 -18.769 27.746 1.00 85.06 302 LYS A N 1
ATOM 2500 C CA . LYS A 1 302 ? -8.357 -17.775 28.120 1.00 85.06 302 LYS A CA 1
ATOM 2501 C C . LYS A 1 302 ? -8.510 -17.284 29.556 1.00 85.06 302 LYS A C 1
ATOM 2503 O O . LYS A 1 302 ? -7.691 -16.483 29.993 1.00 85.06 302 LYS A O 1
ATOM 2508 N N . VAL A 1 303 ? -9.541 -17.716 30.283 1.00 87.50 303 VAL A N 1
ATOM 2509 C CA . VAL A 1 303 ? -9.752 -17.344 31.686 1.00 87.50 303 VAL A CA 1
ATOM 2510 C C . VAL A 1 303 ? -9.095 -18.382 32.588 1.00 87.50 303 VAL A C 1
ATOM 2512 O O . VAL A 1 303 ? -9.441 -19.561 32.569 1.00 87.50 303 VAL A O 1
ATOM 2515 N N . THR A 1 304 ? -8.172 -17.928 33.422 1.00 85.38 304 THR A N 1
ATOM 2516 C CA . THR A 1 304 ? -7.429 -18.746 34.383 1.00 85.38 304 THR A CA 1
ATOM 2517 C C . THR A 1 304 ? -7.582 -18.181 35.788 1.00 85.38 304 THR A C 1
ATOM 2519 O O . THR A 1 304 ? -7.818 -16.991 35.970 1.00 85.38 304 THR A O 1
ATOM 2522 N N . VAL A 1 305 ? -7.475 -19.034 36.805 1.00 87.12 305 VAL A N 1
ATOM 2523 C CA . VAL A 1 305 ? -7.592 -18.630 38.214 1.00 87.12 305 VAL A CA 1
ATOM 2524 C C . VAL A 1 305 ? -6.239 -18.813 38.883 1.00 87.12 305 VAL A C 1
ATOM 2526 O O . VAL A 1 305 ? -5.595 -19.847 38.706 1.00 87.12 305 VAL A O 1
ATOM 2529 N N . SER A 1 306 ? -5.776 -17.793 39.607 1.00 84.44 306 SER A N 1
ATOM 2530 C CA . SER A 1 306 ? -4.505 -17.858 40.327 1.00 84.44 306 SER A CA 1
ATOM 2531 C C . SER A 1 306 ? -4.622 -18.773 41.545 1.00 84.44 306 SER A C 1
ATOM 2533 O O . SER A 1 306 ? -5.721 -19.121 41.982 1.00 84.44 306 SER A O 1
ATOM 2535 N N . THR A 1 307 ? -3.485 -19.133 42.138 1.00 79.94 307 THR A N 1
ATOM 2536 C CA . THR A 1 307 ? -3.442 -19.862 43.417 1.00 79.94 307 THR A CA 1
ATOM 2537 C C . THR A 1 307 ? -4.200 -19.140 44.532 1.00 79.94 307 THR A C 1
ATOM 2539 O O . THR A 1 307 ? -4.737 -19.788 45.424 1.00 79.94 307 THR A O 1
ATOM 2542 N N . ASP A 1 308 ? -4.306 -17.814 44.432 1.00 80.38 308 ASP A N 1
ATOM 2543 C CA . ASP A 1 308 ? -4.987 -16.944 45.395 1.00 80.38 308 ASP A CA 1
ATOM 2544 C C . ASP A 1 308 ? -6.483 -16.753 45.073 1.00 80.38 308 ASP A C 1
ATOM 2546 O O . ASP A 1 308 ? -7.162 -15.934 45.690 1.00 80.38 308 ASP A O 1
ATOM 2550 N N . GLY A 1 309 ? -7.017 -17.486 44.088 1.00 82.12 309 GLY A N 1
ATOM 2551 C CA . GLY A 1 309 ? -8.430 -17.440 43.705 1.00 82.12 309 GLY A CA 1
ATOM 2552 C C . GLY A 1 309 ? -8.821 -16.240 42.837 1.00 82.12 309 GLY A C 1
ATOM 2553 O O . GLY A 1 309 ? -10.013 -16.005 42.629 1.00 82.12 309 GLY A O 1
ATOM 2554 N N . ILE A 1 310 ? -7.852 -15.479 42.317 1.00 84.12 310 ILE A N 1
ATOM 2555 C CA . ILE A 1 310 ? -8.111 -14.302 41.477 1.00 84.12 310 ILE A CA 1
ATOM 2556 C C . ILE A 1 310 ? -8.221 -14.746 40.011 1.00 84.12 310 ILE A C 1
ATOM 2558 O O . ILE A 1 310 ? -7.270 -15.331 39.488 1.00 84.12 310 ILE A O 1
ATOM 2562 N N . PRO A 1 311 ? -9.346 -14.483 39.323 1.00 87.81 311 PRO A N 1
ATOM 2563 C CA . PRO A 1 311 ? -9.470 -14.777 37.903 1.00 87.81 311 PRO A CA 1
ATOM 2564 C C . PRO A 1 311 ? -8.709 -13.742 37.061 1.00 87.81 311 PRO A C 1
ATOM 2566 O O . PRO A 1 311 ? -8.794 -12.538 37.305 1.00 87.81 311 PRO A O 1
ATOM 2569 N N . TYR A 1 312 ? -7.988 -14.204 36.047 1.00 90.50 312 TYR A N 1
ATOM 2570 C CA . TYR A 1 312 ? -7.259 -13.384 35.083 1.00 90.50 312 TYR A CA 1
ATOM 2571 C C . TYR A 1 312 ? -7.441 -13.929 33.662 1.00 90.50 312 TYR A C 1
ATOM 2573 O O . TYR A 1 312 ? -7.650 -15.123 33.458 1.00 90.50 312 TYR A O 1
ATOM 2581 N N . LEU A 1 313 ? -7.385 -13.039 32.676 1.00 88.06 313 LEU A N 1
ATOM 2582 C CA . LEU A 1 313 ? -7.300 -13.388 31.264 1.00 88.06 313 LEU A CA 1
ATOM 2583 C C . LEU A 1 313 ? -5.844 -13.589 30.883 1.00 88.06 313 LEU A C 1
ATOM 2585 O O . LEU A 1 313 ? -5.017 -12.736 31.190 1.00 88.06 313 LEU A O 1
ATOM 2589 N N . ARG A 1 314 ? -5.552 -14.664 30.160 1.00 87.69 314 ARG A N 1
ATOM 2590 C CA . ARG A 1 314 ? -4.224 -14.970 29.642 1.00 87.69 314 ARG A CA 1
ATOM 2591 C C . ARG A 1 314 ? -4.309 -15.257 28.151 1.00 87.69 314 ARG A C 1
ATOM 2593 O O . ARG A 1 314 ? -4.923 -16.237 27.733 1.00 87.69 314 ARG A O 1
ATOM 2600 N N . TYR A 1 315 ? -3.724 -14.386 27.330 1.00 86.44 315 TYR A N 1
ATOM 2601 C CA . TYR A 1 315 ? -3.754 -14.549 25.875 1.00 86.44 315 TYR A CA 1
ATOM 2602 C C . TYR A 1 315 ? -2.521 -13.958 25.183 1.00 86.44 315 TYR A C 1
ATOM 2604 O O . TYR A 1 315 ? -1.838 -13.080 25.708 1.00 86.44 315 TYR A O 1
ATOM 2612 N N . LEU A 1 316 ? -2.258 -14.427 23.962 1.00 83.19 316 LEU A N 1
ATOM 2613 C CA . LEU A 1 316 ? -1.240 -13.868 23.074 1.00 83.19 316 LEU A CA 1
ATOM 2614 C C . LEU A 1 316 ? -1.854 -12.767 22.201 1.00 83.19 316 LEU A C 1
ATOM 2616 O O . LEU A 1 316 ? -2.762 -13.068 21.421 1.00 83.19 316 LEU A O 1
ATOM 2620 N N . PRO A 1 317 ? -1.365 -11.515 22.259 1.00 82.00 317 PRO A N 1
ATOM 2621 C CA . PRO A 1 317 ? -1.863 -10.456 21.390 1.00 82.00 317 PRO A CA 1
ATOM 2622 C C . PRO A 1 317 ? -1.630 -10.785 19.912 1.00 82.00 317 PRO A C 1
ATOM 2624 O O . PRO A 1 317 ? -0.509 -11.067 19.479 1.00 82.00 317 PRO A O 1
ATOM 2627 N N . GLN A 1 318 ? -2.674 -10.677 19.092 1.00 75.19 318 GLN A N 1
ATOM 2628 C CA . GLN A 1 318 ? -2.626 -11.049 17.677 1.00 75.19 318 GLN A CA 1
ATOM 2629 C C . GLN A 1 318 ? -1.607 -10.221 16.889 1.00 75.19 318 GLN A C 1
ATOM 2631 O O . GLN A 1 318 ? -0.976 -10.709 15.951 1.00 75.19 318 GLN A O 1
ATOM 2636 N N . LYS A 1 319 ? -1.415 -8.953 17.278 1.00 69.19 319 LYS A N 1
ATOM 2637 C CA . LYS A 1 319 ? -0.486 -8.041 16.597 1.00 69.19 319 LYS A CA 1
ATOM 2638 C C . LYS A 1 319 ? 0.977 -8.475 16.737 1.00 69.19 319 LYS A C 1
ATOM 2640 O O . LYS A 1 319 ? 1.753 -8.230 15.819 1.00 69.19 319 LYS A O 1
ATOM 2645 N N . THR A 1 320 ? 1.349 -9.087 17.858 1.00 64.12 320 THR A N 1
ATOM 2646 C CA . THR A 1 320 ? 2.720 -9.554 18.113 1.00 64.12 320 THR A CA 1
ATOM 2647 C C . THR A 1 320 ? 2.896 -11.035 17.801 1.00 64.12 320 THR A C 1
ATOM 2649 O O . THR A 1 320 ? 4.023 -11.501 17.758 1.00 64.12 320 THR A O 1
ATOM 2652 N N . LEU A 1 321 ? 1.827 -11.770 17.482 1.00 64.56 321 LEU A N 1
ATOM 2653 C CA . LEU A 1 321 ? 1.847 -13.223 17.280 1.00 64.56 321 LEU A CA 1
ATOM 2654 C C . LEU A 1 321 ? 2.855 -13.714 16.221 1.00 64.56 321 LEU A C 1
ATOM 2656 O O . LEU A 1 321 ? 3.379 -14.815 16.342 1.00 64.56 321 LEU A O 1
ATOM 2660 N N . LYS A 1 322 ? 3.134 -12.903 15.189 1.00 58.66 322 LYS A N 1
ATOM 2661 C CA . LYS A 1 322 ? 4.109 -13.226 14.127 1.00 58.66 322 LYS A CA 1
ATOM 2662 C C . LYS A 1 322 ? 5.547 -12.803 14.440 1.00 58.66 322 LYS A C 1
ATOM 2664 O O . LYS A 1 322 ? 6.461 -13.314 13.809 1.00 58.66 322 LYS A O 1
ATOM 2669 N N . SER A 1 323 ? 5.740 -11.848 15.349 1.00 55.62 323 SER A N 1
ATOM 2670 C CA . SER A 1 323 ? 7.049 -11.264 15.680 1.00 55.62 323 SER A CA 1
ATOM 2671 C C . SER A 1 323 ? 7.548 -11.637 17.079 1.00 55.62 323 SER A C 1
ATOM 2673 O O . SER A 1 323 ? 8.709 -11.401 17.384 1.00 55.62 323 SER A O 1
ATOM 2675 N N . ASN A 1 324 ? 6.683 -12.184 17.939 1.00 57.19 324 ASN A N 1
ATOM 2676 C CA . ASN A 1 324 ? 7.046 -12.692 19.258 1.00 57.19 324 ASN A CA 1
ATOM 2677 C C . ASN A 1 324 ? 7.646 -14.089 19.104 1.00 57.19 324 ASN A C 1
ATOM 2679 O O . ASN A 1 324 ? 6.941 -15.091 19.229 1.00 57.19 324 ASN A O 1
ATOM 2683 N N . GLU A 1 325 ? 8.958 -14.155 18.887 1.00 59.34 325 GLU A N 1
ATOM 2684 C CA . GLU A 1 325 ? 9.718 -15.408 18.996 1.00 59.34 325 GLU A CA 1
ATOM 2685 C C . GLU A 1 325 ? 9.531 -16.053 20.382 1.00 59.34 325 GLU A C 1
ATOM 2687 O O . GLU A 1 325 ? 9.436 -17.274 20.494 1.00 59.34 325 GLU A O 1
ATOM 2692 N N . HIS A 1 326 ? 9.374 -15.228 21.424 1.00 62.19 326 HIS A N 1
ATOM 2693 C CA . HIS A 1 326 ? 9.222 -15.664 22.815 1.00 62.19 326 HIS A CA 1
ATOM 2694 C C . HIS A 1 326 ? 7.784 -15.987 23.243 1.00 62.19 326 HIS A C 1
ATOM 2696 O O . HIS A 1 326 ? 7.596 -16.539 24.321 1.00 62.19 326 HIS A O 1
ATOM 2702 N N . LYS A 1 327 ? 6.771 -15.703 22.404 1.00 67.88 327 LYS A N 1
ATOM 2703 C CA . LYS A 1 327 ? 5.342 -15.891 22.737 1.00 67.88 327 LYS A CA 1
ATOM 2704 C C . LYS A 1 327 ? 4.977 -15.353 24.132 1.00 67.88 327 LYS A C 1
ATOM 2706 O O . LYS A 1 327 ? 4.334 -16.044 24.915 1.00 67.88 327 LYS A O 1
ATOM 2711 N N . ASP A 1 328 ? 5.369 -14.117 24.428 1.00 73.75 328 ASP A N 1
ATOM 2712 C CA . ASP A 1 328 ? 5.006 -13.497 25.703 1.00 73.75 328 ASP A CA 1
ATOM 2713 C C . ASP A 1 328 ? 3.491 -13.277 25.774 1.00 73.75 328 ASP A C 1
ATOM 2715 O O . ASP A 1 328 ? 2.904 -12.580 24.934 1.00 73.75 328 ASP A O 1
ATOM 2719 N N . GLU A 1 329 ? 2.863 -13.909 26.761 1.00 81.62 329 GLU A N 1
ATOM 2720 C CA . GLU A 1 329 ? 1.432 -13.817 27.032 1.00 81.62 329 GLU A CA 1
ATOM 2721 C C . GLU A 1 329 ? 1.126 -12.595 27.893 1.00 81.62 329 GLU A C 1
ATOM 2723 O O . GLU A 1 329 ? 1.895 -12.210 28.773 1.00 81.62 329 GLU A O 1
ATOM 2728 N N . VAL A 1 330 ? -0.017 -11.972 27.623 1.00 85.12 330 VAL A N 1
ATOM 2729 C CA . VAL A 1 330 ? -0.536 -10.876 28.434 1.00 85.12 330 VAL A CA 1
ATOM 2730 C C . VAL A 1 330 ? -1.486 -11.464 29.463 1.00 85.12 330 VAL A C 1
ATOM 2732 O O . VAL A 1 330 ? -2.434 -12.163 29.103 1.00 85.12 330 VAL A O 1
ATOM 2735 N N . GLU A 1 331 ? -1.229 -11.148 30.729 1.00 87.94 331 GLU A N 1
ATOM 2736 C CA . GLU A 1 331 ? -2.083 -11.496 31.860 1.00 87.94 331 GLU A CA 1
ATOM 2737 C C . GLU A 1 331 ? -2.829 -10.249 32.345 1.00 87.94 331 GLU A C 1
ATOM 2739 O O . GLU A 1 331 ? -2.215 -9.229 32.663 1.00 87.94 331 GLU A O 1
ATOM 2744 N N . ILE A 1 332 ? -4.161 -10.312 32.375 1.00 88.50 332 ILE A N 1
ATOM 2745 C CA . ILE A 1 332 ? -5.024 -9.188 32.755 1.00 88.50 332 ILE A CA 1
ATOM 2746 C C . ILE A 1 332 ? -5.950 -9.635 33.886 1.00 88.50 332 ILE A C 1
ATOM 2748 O O . ILE A 1 332 ? -6.795 -10.504 33.658 1.00 88.50 332 ILE A O 1
ATOM 2752 N N . PRO A 1 333 ? -5.842 -9.073 35.100 1.00 89.00 333 PRO A N 1
ATOM 2753 C CA . PRO A 1 333 ? -6.730 -9.438 36.196 1.00 89.00 333 PRO A CA 1
ATOM 2754 C C . PRO A 1 333 ? -8.172 -9.028 35.880 1.00 89.00 333 PRO A C 1
ATOM 2756 O O . PRO A 1 333 ? -8.436 -7.910 35.434 1.00 89.00 333 PRO A O 1
ATOM 2759 N N . ILE A 1 334 ? -9.122 -9.926 36.135 1.00 90.38 334 ILE A N 1
ATOM 2760 C CA . ILE A 1 334 ? -10.541 -9.659 35.904 1.00 90.38 334 ILE A CA 1
ATOM 2761 C C . ILE A 1 334 ? -11.109 -8.956 37.137 1.00 90.38 334 ILE A C 1
ATOM 2763 O O . ILE A 1 334 ? -11.267 -9.541 38.210 1.00 90.38 334 ILE A O 1
ATOM 2767 N N . VAL A 1 335 ? -11.438 -7.677 36.972 1.00 90.38 335 VAL A N 1
ATOM 2768 C CA . VAL A 1 335 ? -12.115 -6.870 37.994 1.00 90.38 335 VAL A CA 1
ATOM 2769 C C . VAL A 1 335 ? -13.525 -7.385 38.277 1.00 90.38 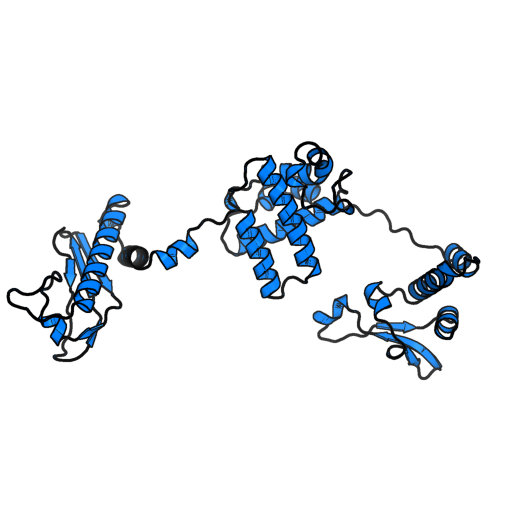335 VAL A C 1
ATOM 2771 O O . VAL A 1 335 ? -14.182 -7.971 37.418 1.00 90.38 335 VAL A O 1
ATOM 2774 N N . ARG A 1 336 ? -14.018 -7.136 39.495 1.00 88.38 336 ARG A N 1
ATOM 2775 C CA . ARG A 1 336 ? -15.246 -7.765 39.997 1.00 88.38 336 ARG A CA 1
ATOM 2776 C C . ARG A 1 336 ? -16.467 -7.557 39.097 1.00 88.38 336 ARG A C 1
ATOM 2778 O O . ARG A 1 336 ? -17.135 -8.531 38.779 1.00 88.38 336 ARG A O 1
ATOM 2785 N N . TYR A 1 337 ? -16.722 -6.327 38.648 1.00 88.94 337 TYR A N 1
ATOM 2786 C CA . TYR A 1 337 ? -17.873 -6.051 37.783 1.00 88.94 337 TYR A CA 1
ATOM 2787 C C . TYR A 1 337 ? -17.763 -6.770 36.429 1.00 88.94 337 TYR A C 1
ATOM 2789 O O . TYR A 1 337 ? -18.765 -7.232 35.897 1.00 88.94 337 TYR A O 1
ATOM 2797 N N . ALA A 1 338 ? -16.550 -6.906 35.884 1.00 89.94 338 ALA A N 1
ATOM 2798 C CA . ALA A 1 338 ? -16.324 -7.630 34.638 1.00 89.94 338 ALA A CA 1
ATOM 2799 C C . ALA A 1 338 ? -16.564 -9.132 34.830 1.00 89.94 338 ALA A C 1
ATOM 2801 O O . ALA A 1 338 ? -17.158 -9.772 33.971 1.00 89.94 338 ALA A O 1
ATOM 2802 N N . LEU A 1 339 ? -16.173 -9.684 35.983 1.00 89.12 339 LEU A N 1
ATOM 2803 C CA . LEU A 1 339 ? -16.476 -11.069 36.339 1.00 89.12 339 LEU A CA 1
ATOM 2804 C C . LEU A 1 339 ? -17.986 -11.313 36.447 1.00 89.12 339 LEU A C 1
ATOM 2806 O O . LEU A 1 339 ? -18.467 -12.342 35.981 1.00 89.12 339 LEU A O 1
ATOM 2810 N N . ASP A 1 340 ? -18.720 -10.386 37.063 1.00 89.75 340 ASP A N 1
ATOM 2811 C CA . ASP A 1 340 ? -20.174 -10.491 37.198 1.00 89.75 340 ASP A CA 1
ATOM 2812 C C . ASP A 1 340 ? -20.863 -10.430 35.818 1.00 89.75 340 ASP A C 1
ATOM 2814 O O . ASP A 1 340 ? -21.811 -11.174 35.583 1.00 89.75 340 ASP A O 1
ATOM 2818 N N . LEU A 1 341 ? -20.332 -9.635 34.877 1.00 89.25 341 LEU A N 1
ATOM 2819 C CA . LEU A 1 341 ? -20.788 -9.599 33.481 1.00 89.25 341 LEU A CA 1
ATOM 2820 C C . LEU A 1 341 ? -20.463 -10.882 32.702 1.00 89.25 341 LEU A C 1
ATOM 2822 O O . LEU A 1 341 ? -21.309 -11.354 31.957 1.00 89.25 341 LEU A O 1
ATOM 2826 N N . ILE A 1 342 ? -19.273 -11.467 32.879 1.00 87.56 342 ILE A N 1
ATOM 2827 C CA . ILE A 1 342 ? -18.883 -12.727 32.213 1.00 87.56 342 ILE A CA 1
ATOM 2828 C C . ILE A 1 342 ? -19.752 -13.910 32.671 1.00 87.56 342 ILE A C 1
ATOM 2830 O O . ILE A 1 342 ? -19.940 -14.867 31.927 1.00 87.56 342 ILE A O 1
ATOM 2834 N N . LYS A 1 343 ? -20.227 -13.884 33.921 1.00 85.75 343 LYS A N 1
ATOM 2835 C CA . LYS A 1 343 ? -21.034 -14.963 34.513 1.00 85.75 343 LYS A CA 1
ATOM 2836 C C . LYS A 1 343 ? -22.517 -14.911 34.153 1.00 85.75 343 LYS A C 1
ATOM 2838 O O . LYS A 1 343 ? -23.224 -15.864 34.482 1.00 85.75 343 LYS A O 1
ATOM 2843 N N . LYS A 1 344 ? -22.978 -13.792 33.600 1.00 82.06 344 LYS A N 1
ATOM 2844 C CA . LYS A 1 344 ? -24.352 -13.609 33.138 1.00 82.06 344 LYS A CA 1
ATOM 2845 C C . LYS A 1 344 ? -24.587 -14.448 31.888 1.00 82.06 344 LYS A C 1
ATOM 2847 O O . LYS A 1 344 ? -25.690 -15.030 31.804 1.00 82.06 344 LYS A O 1
#